Protein AF-A0A7S0M5R4-F1 (afdb_monomer)

Secondary structure (DSSP, 8-state):
-HHHHHHHHHHHHHHHHHHHHHHHHH--TTS--GGGHHHHHHHHHHHHHHHHHHHHHHHHHHHHHHHHHHHIIIIIIS-PPTT-TT-TTHHHHHHHIIIIIIIIHHHHHHHHHHHHHHHHHHHHHHHGGGS-HHHHHHHHHHHHHHHHHHHHHHHHHHHH-----SSS---HHHHHHHHHHHHH-

Foldseek 3Di:
DVLLLVLLVCLLCVLVVQLVVCCVPAVDPPGDDSLCSLVVLVVVLVVLVVVLVCQQVVLVCQQVVLVCVQCCCACPPVVHDPLDPVRPSSVSNVVSCCSHVPVSVSSVSSSVLSCVLSVQLNVLSVVCPVDDPVSSVCSNCVSSVVSVVLSVQLVVLVVPQDQDPDPPDDDVVVSVVSSVVSSPD

Sequence (185 aa):
AISSIISASMCILGISLLYALLRVSLVRPDGMQAHVVPLLLVGYGFGASFVALFMQLGGGIYTKAADVGADMIGKVEAGIPEDDHRNPAVIADLVGDNVGDCAGSMADVFESIAAEIIGTMIHAGVLMKAFDANTQAGYMFFPLMVHSFDLIVSAVGVAVVRASTDTDCEAPLKVMRTAYGVTAG

Radius of gyration: 22.33 Å; Cα contacts (8 Å, |Δi|>4): 184; chains: 1; bounding box: 50×22×70 Å

Organism: NCBI:txid233186

pLDDT: mean 87.69, std 10.14, range [51.44, 96.56]

Solvent-accessible surface area (backbone atoms only — not comparable to full-atom values): 9726 Å² total; per-residue (Å²): 110,70,67,60,54,50,38,51,50,50,41,55,49,50,51,52,50,49,51,52,52,50,44,71,74,50,46,47,101,92,49,53,60,78,60,53,54,40,64,62,44,49,58,56,32,51,50,37,43,56,53,19,52,50,35,35,52,53,17,43,53,46,18,53,55,21,43,54,51,30,46,48,49,27,46,70,70,68,65,41,62,83,84,35,89,86,43,80,38,40,63,48,22,62,50,12,48,50,42,14,66,44,51,10,47,47,32,46,56,33,24,52,54,38,42,53,39,42,52,48,22,37,49,28,33,61,72,32,64,89,51,56,72,67,62,28,49,51,52,36,48,42,53,59,52,52,55,54,49,50,52,53,44,46,49,51,20,57,68,69,55,73,88,74,91,52,96,77,68,70,56,68,68,58,56,53,48,52,28,49,49,63,53,75,106

Nearest PDB structures (foldseek):
  6aft-assembly1_A  TM=7.379E-01  e=2.887E-03  Vigna radiata var. radiata
  6afy-assembly1_B  TM=7.099E-01  e=2.281E-03  Vigna radiata var. radiata
  6afz-assembly1_B  TM=7.119E-01  e=2.628E-03  Vigna radiata var. radiata
  6afu-assembly1_B  TM=7.417E-01  e=5.587E-03  Vigna radiata var. radiata

Mean predicted aligned error: 6.61 Å

Structure (mmCIF, N/CA/C/O backbone):
data_AF-A0A7S0M5R4-F1
#
_entry.id   AF-A0A7S0M5R4-F1
#
loop_
_atom_site.group_PDB
_atom_site.id
_atom_site.type_symbol
_atom_site.label_atom_id
_atom_site.label_alt_id
_atom_site.label_comp_id
_atom_site.label_asym_id
_atom_site.label_entity_id
_atom_site.label_seq_id
_atom_site.pdbx_PDB_ins_code
_atom_site.Cartn_x
_atom_site.Cartn_y
_atom_site.Cartn_z
_atom_site.occupancy
_atom_site.B_iso_or_equiv
_atom_site.auth_seq_id
_atom_site.auth_comp_id
_atom_site.auth_asym_id
_atom_site.auth_atom_id
_atom_site.pdbx_PDB_model_num
ATOM 1 N N . ALA A 1 1 ? 3.302 -4.384 10.945 1.00 79.31 1 ALA A N 1
ATOM 2 C CA . ALA A 1 1 ? 4.558 -4.987 10.446 1.00 79.31 1 ALA A CA 1
ATOM 3 C C . ALA A 1 1 ? 4.302 -6.028 9.357 1.00 79.31 1 ALA A C 1
ATOM 5 O O . ALA A 1 1 ? 4.675 -5.787 8.222 1.00 79.31 1 ALA A O 1
ATOM 6 N N . ILE A 1 2 ? 3.652 -7.161 9.657 1.00 85.56 2 ILE A N 1
ATOM 7 C CA . ILE A 1 2 ? 3.469 -8.242 8.668 1.00 85.56 2 ILE A CA 1
ATOM 8 C C . ILE A 1 2 ? 2.638 -7.774 7.466 1.00 85.56 2 ILE A C 1
ATOM 10 O O . ILE A 1 2 ? 3.062 -7.951 6.329 1.00 85.56 2 ILE A O 1
ATOM 14 N N . SER A 1 3 ? 1.486 -7.140 7.700 1.00 88.00 3 SER A N 1
ATOM 15 C CA . SER A 1 3 ? 0.583 -6.795 6.597 1.00 88.00 3 SER A CA 1
ATOM 16 C C . SER A 1 3 ? 1.154 -5.715 5.662 1.00 88.00 3 SER A C 1
ATOM 18 O O . SER A 1 3 ? 1.024 -5.840 4.448 1.00 88.00 3 SER A O 1
ATOM 20 N N . SER A 1 4 ? 1.893 -4.730 6.188 1.00 86.06 4 SER A N 1
ATOM 21 C CA . SER A 1 4 ? 2.570 -3.706 5.379 1.00 86.06 4 SER A CA 1
ATOM 22 C C . SER A 1 4 ? 3.730 -4.273 4.551 1.00 86.06 4 SER A C 1
ATOM 24 O O . SER A 1 4 ? 3.839 -3.952 3.371 1.00 86.06 4 SER A O 1
ATOM 26 N N . ILE A 1 5 ? 4.554 -5.163 5.122 1.00 90.50 5 ILE A N 1
ATOM 27 C CA . ILE A 1 5 ? 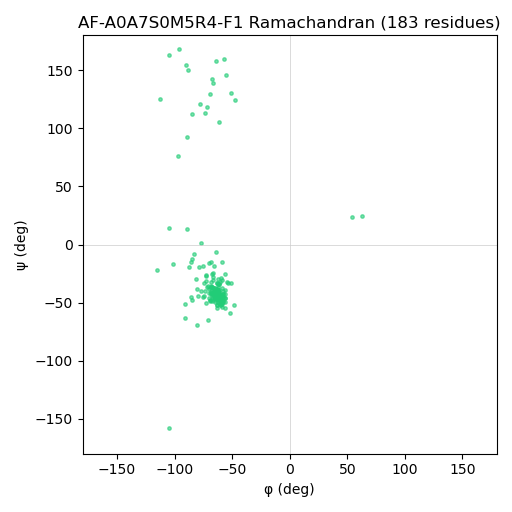5.637 -5.849 4.390 1.00 90.50 5 ILE A CA 1
ATOM 28 C C . ILE A 1 5 ? 5.058 -6.721 3.268 1.00 90.50 5 ILE A C 1
ATOM 30 O O . ILE A 1 5 ? 5.570 -6.718 2.148 1.00 90.50 5 ILE A O 1
ATOM 34 N N . ILE A 1 6 ? 3.971 -7.450 3.541 1.00 92.06 6 ILE A N 1
ATOM 35 C CA . ILE A 1 6 ? 3.286 -8.260 2.526 1.00 92.06 6 ILE A CA 1
ATOM 36 C C . ILE A 1 6 ? 2.697 -7.365 1.430 1.00 92.06 6 ILE A C 1
ATOM 38 O O . ILE A 1 6 ? 2.918 -7.641 0.257 1.00 92.06 6 ILE A O 1
ATOM 42 N N . SER A 1 7 ? 2.014 -6.275 1.786 1.00 92.81 7 SER A N 1
ATOM 43 C CA . SER A 1 7 ? 1.426 -5.344 0.813 1.00 92.81 7 SER A CA 1
ATOM 44 C C . SER A 1 7 ? 2.486 -4.749 -0.125 1.00 92.81 7 SER A C 1
ATOM 46 O O . SER A 1 7 ? 2.385 -4.874 -1.348 1.00 92.81 7 SER A O 1
ATOM 48 N N . ALA A 1 8 ? 3.566 -4.200 0.437 1.00 92.69 8 ALA A N 1
ATOM 49 C CA . ALA A 1 8 ? 4.658 -3.625 -0.342 1.00 92.69 8 ALA A CA 1
ATOM 50 C C . ALA A 1 8 ? 5.383 -4.680 -1.200 1.00 92.69 8 ALA A C 1
ATOM 52 O O . ALA A 1 8 ? 5.629 -4.450 -2.385 1.00 92.69 8 ALA A O 1
ATOM 53 N N . SER A 1 9 ? 5.662 -5.873 -0.658 1.00 94.06 9 SER A N 1
ATOM 54 C CA . SER A 1 9 ? 6.291 -6.955 -1.434 1.00 94.06 9 SER A CA 1
ATOM 55 C C . SER A 1 9 ? 5.400 -7.473 -2.567 1.00 94.06 9 SER A C 1
ATOM 57 O O . SER A 1 9 ? 5.897 -7.689 -3.673 1.00 94.06 9 SER A O 1
ATOM 59 N N . MET A 1 10 ? 4.088 -7.606 -2.347 1.00 94.38 10 MET A N 1
ATOM 60 C CA . MET A 1 10 ? 3.129 -7.946 -3.401 1.00 94.38 10 MET A CA 1
ATOM 61 C C . MET A 1 10 ? 3.070 -6.871 -4.486 1.00 94.38 10 MET A C 1
ATOM 63 O O . MET A 1 10 ? 2.983 -7.219 -5.661 1.00 94.38 10 MET A O 1
ATOM 67 N N . CYS A 1 11 ? 3.158 -5.588 -4.123 1.00 95.44 11 CYS A N 1
ATOM 68 C CA . CYS A 1 11 ? 3.171 -4.494 -5.090 1.00 95.44 11 CYS A CA 1
ATOM 69 C C . CYS A 1 11 ? 4.404 -4.560 -6.004 1.00 95.44 11 CYS A C 1
ATOM 71 O O . CYS A 1 11 ? 4.273 -4.607 -7.231 1.00 95.44 11 CYS A O 1
ATOM 73 N N . ILE A 1 12 ? 5.599 -4.665 -5.412 1.00 94.81 12 ILE A N 1
ATOM 74 C CA . ILE A 1 12 ? 6.869 -4.763 -6.147 1.00 94.81 12 ILE A CA 1
ATOM 75 C C . ILE A 1 12 ? 6.885 -6.012 -7.037 1.00 94.81 12 ILE A C 1
ATOM 77 O O . ILE A 1 12 ? 7.264 -5.933 -8.211 1.00 94.81 12 ILE A O 1
ATOM 81 N N . LEU A 1 13 ? 6.445 -7.162 -6.511 1.00 95.31 13 LEU A N 1
ATOM 82 C CA . LEU A 1 13 ? 6.346 -8.403 -7.281 1.00 95.31 13 LEU A CA 1
ATOM 83 C C . LEU A 1 13 ? 5.337 -8.285 -8.424 1.00 95.31 13 LEU A C 1
ATOM 85 O O . LEU A 1 13 ? 5.645 -8.709 -9.536 1.00 95.31 13 LEU A O 1
ATOM 89 N N . GLY A 1 14 ? 4.165 -7.696 -8.181 1.00 95.69 14 GLY A N 1
ATOM 90 C CA . GLY A 1 14 ? 3.119 -7.505 -9.184 1.00 95.69 14 GLY A CA 1
ATOM 91 C C . GLY A 1 14 ? 3.592 -6.649 -10.357 1.00 95.69 14 GLY A C 1
ATOM 92 O O . GLY A 1 14 ? 3.455 -7.058 -11.511 1.00 95.69 14 GLY A O 1
ATOM 93 N N . ILE A 1 15 ? 4.232 -5.512 -10.070 1.00 95.31 15 ILE A N 1
ATOM 94 C CA . ILE A 1 15 ? 4.796 -4.621 -11.093 1.00 95.31 15 ILE A CA 1
ATOM 95 C C . ILE A 1 15 ? 5.930 -5.313 -11.853 1.00 95.31 15 ILE A C 1
ATOM 97 O O . ILE A 1 15 ? 5.953 -5.286 -13.085 1.00 95.31 15 ILE A O 1
ATOM 101 N N . SER A 1 16 ? 6.845 -5.975 -11.140 1.00 93.69 16 SER A N 1
ATOM 102 C CA . SER A 1 16 ? 7.983 -6.678 -11.748 1.00 93.69 16 SER A CA 1
ATOM 103 C C . SER A 1 16 ? 7.528 -7.813 -12.668 1.00 93.69 16 SER A C 1
ATOM 105 O O . SER A 1 16 ? 8.022 -7.947 -13.791 1.00 93.69 16 SER A O 1
ATOM 107 N N . LEU A 1 17 ? 6.554 -8.609 -12.218 1.00 94.44 17 LEU A N 1
ATOM 108 C CA . LEU A 1 17 ? 5.981 -9.709 -12.985 1.00 94.44 17 LEU A CA 1
ATOM 109 C C . LEU A 1 17 ? 5.249 -9.189 -14.221 1.00 94.44 17 LEU A C 1
ATOM 111 O O . LEU A 1 17 ? 5.484 -9.684 -15.323 1.00 94.44 17 LEU A O 1
ATOM 115 N N . LEU A 1 18 ? 4.395 -8.175 -14.061 1.00 93.50 18 LEU A N 1
ATOM 116 C CA . LEU A 1 18 ? 3.654 -7.600 -15.178 1.00 93.50 18 LEU A CA 1
ATOM 117 C C .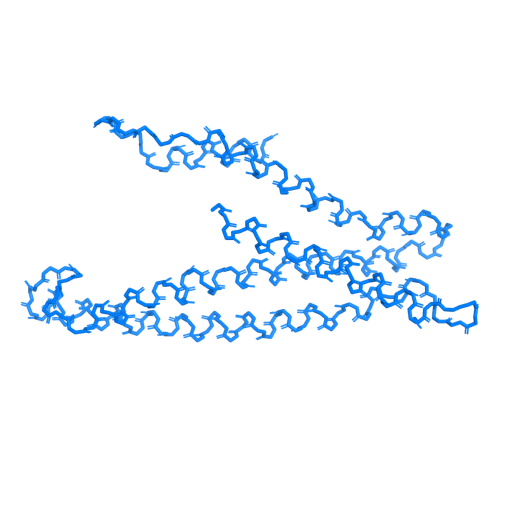 LEU A 1 18 ? 4.601 -6.975 -16.207 1.00 93.50 18 LEU A C 1
ATOM 119 O O . LEU A 1 18 ? 4.440 -7.215 -17.403 1.00 93.50 18 LEU A O 1
ATOM 123 N N . TYR A 1 19 ? 5.633 -6.250 -15.766 1.00 90.94 19 TYR A N 1
ATOM 124 C CA . TYR A 1 19 ? 6.666 -5.720 -16.656 1.00 90.94 19 TYR A CA 1
ATOM 125 C C . TYR A 1 19 ? 7.363 -6.842 -17.437 1.00 90.94 19 TYR A C 1
ATOM 127 O O . TYR A 1 19 ? 7.486 -6.754 -18.660 1.00 90.94 19 TYR A O 1
ATOM 135 N N . ALA A 1 20 ? 7.791 -7.914 -16.760 1.00 89.69 20 ALA A N 1
ATOM 136 C CA . ALA A 1 20 ? 8.455 -9.046 -17.404 1.00 89.69 20 ALA A CA 1
ATOM 137 C C . ALA A 1 20 ? 7.544 -9.738 -18.433 1.00 89.69 20 ALA A C 1
ATOM 139 O O . ALA A 1 20 ? 7.979 -10.016 -19.553 1.00 89.69 20 ALA A O 1
ATOM 140 N N . LEU A 1 21 ? 6.269 -9.952 -18.092 1.00 90.75 21 LEU A N 1
ATOM 141 C CA . LEU A 1 21 ? 5.275 -10.545 -18.988 1.00 90.75 21 LEU A CA 1
ATOM 142 C C . LEU A 1 21 ? 5.012 -9.671 -20.218 1.00 90.75 21 LEU A C 1
ATOM 144 O O . LEU A 1 21 ? 5.013 -10.181 -21.341 1.00 90.75 21 LEU A O 1
ATOM 148 N N . LEU A 1 22 ? 4.833 -8.361 -20.032 1.00 89.06 22 LEU A N 1
ATOM 149 C CA . LEU A 1 22 ? 4.632 -7.414 -21.131 1.00 89.06 22 LEU A CA 1
ATOM 150 C C . LEU A 1 22 ? 5.871 -7.330 -22.025 1.00 89.06 22 LEU A C 1
ATOM 152 O O . LEU A 1 22 ? 5.741 -7.315 -23.249 1.00 89.06 22 LEU A O 1
ATOM 156 N N . ARG A 1 23 ? 7.073 -7.350 -21.436 1.00 84.75 23 ARG A N 1
ATOM 157 C CA . ARG A 1 23 ? 8.336 -7.367 -22.180 1.00 84.75 23 ARG A CA 1
ATOM 158 C C . ARG A 1 23 ? 8.437 -8.606 -23.067 1.00 84.75 23 ARG A C 1
ATOM 160 O O . ARG A 1 23 ? 8.664 -8.468 -24.259 1.00 84.75 23 ARG A O 1
ATOM 167 N N . VAL A 1 24 ? 8.232 -9.802 -22.516 1.00 84.94 24 VAL A N 1
ATOM 168 C CA . VAL A 1 24 ? 8.336 -11.058 -23.283 1.00 84.94 24 VAL A CA 1
ATOM 169 C C . VAL A 1 24 ? 7.245 -11.161 -24.355 1.00 84.94 24 VAL A C 1
ATOM 171 O O . VAL A 1 24 ? 7.503 -11.649 -25.454 1.00 84.94 24 VAL A O 1
ATOM 174 N N . SER A 1 25 ? 6.033 -10.687 -24.061 1.00 83.31 25 SER A N 1
ATOM 175 C CA . SER A 1 25 ? 4.884 -10.848 -24.961 1.00 83.31 25 SER A CA 1
ATOM 176 C C . SER A 1 25 ? 4.859 -9.829 -26.105 1.00 83.31 25 SER A C 1
ATOM 178 O O . SER A 1 25 ? 4.479 -10.178 -27.225 1.00 83.31 25 SER A O 1
ATOM 180 N N . LEU A 1 26 ? 5.242 -8.573 -25.836 1.00 80.69 26 LEU A N 1
ATOM 181 C CA . LEU A 1 26 ? 5.004 -7.435 -26.735 1.00 80.69 26 LEU A CA 1
ATOM 182 C C . LEU A 1 26 ? 6.282 -6.796 -27.303 1.00 80.69 26 LEU A C 1
ATOM 184 O O . LEU A 1 26 ? 6.215 -6.147 -28.350 1.00 80.69 26 LEU A O 1
ATOM 188 N N . VAL A 1 27 ? 7.441 -6.974 -26.659 1.00 71.75 27 VAL A N 1
ATOM 189 C CA . VAL A 1 27 ? 8.723 -6.449 -27.160 1.00 71.75 27 VAL A CA 1
ATOM 190 C C . VAL A 1 27 ? 9.353 -7.499 -28.076 1.00 71.75 27 VAL A C 1
ATOM 192 O O . VAL A 1 27 ? 10.057 -8.407 -27.639 1.00 71.75 27 VAL A O 1
ATOM 195 N N . ARG A 1 28 ? 9.060 -7.386 -29.374 1.00 68.50 28 ARG A N 1
ATOM 196 C CA . ARG A 1 28 ? 9.672 -8.170 -30.462 1.00 68.50 28 ARG A CA 1
ATOM 197 C C . ARG A 1 28 ? 10.669 -7.302 -31.247 1.00 68.50 28 ARG A C 1
ATOM 199 O O . ARG A 1 28 ? 10.571 -6.081 -31.153 1.00 68.50 28 ARG A O 1
ATOM 206 N N . PRO A 1 29 ? 11.582 -7.889 -32.047 1.00 58.84 29 PRO A N 1
ATOM 207 C CA . PRO A 1 29 ? 12.534 -7.128 -32.869 1.00 58.84 29 PRO A CA 1
ATOM 208 C C . PRO A 1 29 ? 11.880 -6.096 -33.812 1.00 58.84 29 PRO A C 1
ATOM 210 O O . PRO A 1 29 ? 12.446 -5.029 -34.004 1.00 58.84 29 PRO A O 1
ATOM 213 N N . ASP A 1 30 ? 10.665 -6.374 -34.306 1.00 56.16 30 ASP A N 1
ATOM 214 C CA . ASP A 1 30 ? 9.820 -5.455 -35.103 1.00 56.16 30 ASP A CA 1
ATOM 215 C C . ASP A 1 30 ? 8.636 -4.860 -34.297 1.00 56.16 30 ASP A C 1
ATOM 217 O O . ASP A 1 30 ? 7.654 -4.377 -34.859 1.00 56.16 30 ASP A O 1
ATOM 221 N N . GLY A 1 31 ? 8.666 -4.975 -32.965 1.00 61.56 31 GLY A N 1
ATOM 222 C CA . GLY A 1 31 ? 7.554 -4.651 -32.065 1.00 61.56 31 GLY A CA 1
ATOM 223 C C . GLY A 1 31 ? 7.720 -3.337 -31.294 1.00 61.56 31 GLY A C 1
ATOM 224 O O . GLY A 1 31 ? 8.468 -2.440 -31.677 1.00 61.56 31 GLY A O 1
ATOM 225 N N . MET A 1 32 ? 7.007 -3.210 -30.170 1.00 64.31 32 MET A N 1
ATOM 226 C CA . MET A 1 32 ? 7.104 -2.023 -29.315 1.00 64.31 32 MET A CA 1
ATOM 227 C C . MET A 1 32 ? 8.481 -1.899 -28.664 1.00 64.31 32 MET A C 1
ATOM 229 O O . MET A 1 32 ? 9.031 -2.869 -28.145 1.00 64.31 32 MET A O 1
ATOM 233 N N . GLN A 1 33 ? 9.001 -0.672 -28.615 1.00 70.12 33 GLN A N 1
ATOM 234 C CA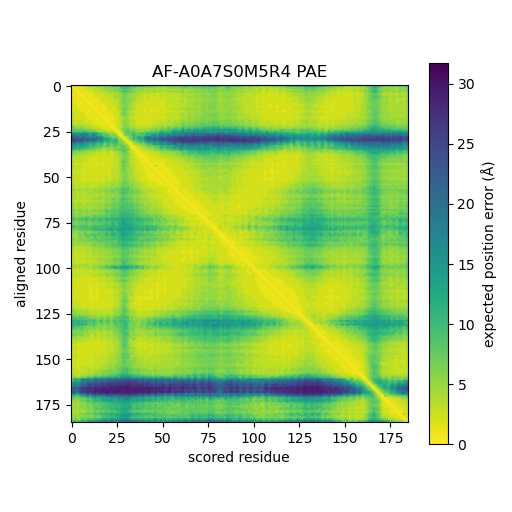 . GLN A 1 33 ? 10.242 -0.369 -27.911 1.00 70.12 33 GLN A CA 1
ATOM 235 C C . GLN A 1 33 ? 10.061 -0.526 -26.391 1.00 70.12 33 GLN A C 1
ATOM 237 O O . GLN A 1 33 ? 9.037 -0.131 -25.831 1.00 70.12 33 GLN A O 1
ATOM 242 N N . ALA A 1 34 ? 11.087 -1.044 -25.707 1.00 69.50 34 ALA A N 1
ATOM 243 C CA . ALA A 1 34 ? 11.058 -1.327 -24.266 1.00 69.50 34 ALA A CA 1
ATOM 244 C C . ALA A 1 34 ? 10.700 -0.103 -23.398 1.00 69.50 34 ALA A C 1
ATOM 246 O O . ALA A 1 34 ? 10.140 -0.252 -22.314 1.00 69.50 34 ALA A O 1
ATOM 247 N N . HIS A 1 35 ? 10.967 1.107 -23.895 1.00 71.56 35 HIS A N 1
ATOM 248 C CA . HIS A 1 35 ? 10.662 2.353 -23.197 1.00 71.56 35 HIS A CA 1
ATOM 249 C C . HIS A 1 35 ? 9.160 2.676 -23.096 1.00 71.56 35 HIS A C 1
ATOM 251 O O . HIS A 1 35 ? 8.777 3.530 -22.303 1.00 71.56 35 HIS A O 1
ATOM 257 N N . VAL A 1 36 ? 8.314 2.021 -23.899 1.00 78.81 36 VAL A N 1
ATOM 258 C CA . VAL A 1 36 ? 6.853 2.217 -23.903 1.00 78.81 36 VAL A CA 1
ATOM 259 C C . VAL A 1 36 ? 6.165 1.302 -22.884 1.00 78.81 36 VAL A C 1
ATOM 261 O O . VAL A 1 36 ? 5.053 1.586 -22.451 1.00 78.81 36 VAL A O 1
ATOM 264 N N . VAL A 1 37 ? 6.834 0.231 -22.442 1.00 83.38 37 VAL A N 1
ATOM 265 C CA . VAL A 1 37 ? 6.271 -0.752 -21.500 1.00 83.38 37 VAL A CA 1
ATOM 266 C C . VAL A 1 37 ? 5.786 -0.112 -20.186 1.00 83.38 37 VAL A C 1
ATOM 268 O O . VAL A 1 37 ? 4.676 -0.443 -19.774 1.00 83.38 37 VAL A O 1
ATOM 271 N N . PRO A 1 38 ? 6.503 0.844 -19.553 1.00 85.88 38 PRO A N 1
ATOM 272 C CA . PRO A 1 38 ? 6.000 1.527 -18.357 1.00 85.88 38 PRO A CA 1
ATOM 273 C C . PRO A 1 38 ? 4.675 2.266 -18.556 1.00 85.88 38 PRO A C 1
ATOM 275 O O . PRO A 1 38 ? 3.879 2.345 -17.628 1.00 85.88 38 PRO A O 1
ATOM 278 N N . LEU A 1 39 ? 4.397 2.767 -19.763 1.00 89.12 39 LEU A N 1
ATOM 279 C CA . LEU A 1 39 ? 3.129 3.439 -20.049 1.00 89.12 39 LEU A CA 1
ATOM 280 C C . LEU A 1 39 ? 1.947 2.460 -19.989 1.00 89.12 39 LEU A C 1
ATOM 282 O O . LEU A 1 39 ? 0.847 2.837 -19.603 1.00 89.12 39 LEU A O 1
ATOM 286 N N . LEU A 1 40 ? 2.177 1.188 -20.320 1.00 89.94 40 LEU A N 1
ATOM 287 C CA . LEU A 1 40 ? 1.165 0.138 -20.189 1.00 89.94 40 LEU A CA 1
ATOM 288 C C . LEU A 1 40 ? 0.928 -0.245 -18.722 1.00 89.94 40 LEU A C 1
ATOM 290 O O . LEU A 1 40 ? -0.178 -0.653 -18.369 1.00 89.94 40 LEU A O 1
ATOM 294 N N . LEU A 1 41 ? 1.930 -0.064 -17.853 1.00 92.94 41 LEU A N 1
ATOM 295 C CA . LEU A 1 41 ? 1.789 -0.289 -16.412 1.00 92.94 41 LEU A CA 1
ATOM 296 C C . LEU A 1 41 ? 0.875 0.740 -15.740 1.00 92.94 41 LEU A C 1
ATOM 298 O O . LEU A 1 41 ? 0.379 0.464 -14.654 1.00 92.94 41 LEU A O 1
ATOM 302 N N . VAL A 1 42 ? 0.558 1.870 -16.385 1.00 93.88 42 VAL A N 1
ATOM 303 C CA . VAL A 1 42 ? -0.453 2.819 -15.879 1.00 93.88 42 VAL A CA 1
ATOM 304 C C . VAL A 1 42 ? -1.783 2.116 -15.598 1.00 93.88 42 VAL A C 1
ATOM 306 O O . VAL A 1 42 ? -2.452 2.458 -14.630 1.00 93.88 42 VAL A O 1
ATOM 309 N N . GLY A 1 43 ? -2.141 1.087 -16.375 1.00 94.00 43 GLY A N 1
ATOM 310 C CA . GLY A 1 43 ? -3.334 0.279 -16.110 1.00 94.00 43 GLY A CA 1
ATOM 311 C C . GLY A 1 43 ? -3.292 -0.464 -14.767 1.00 94.00 43 GLY A C 1
ATOM 312 O O . GLY A 1 43 ? -4.323 -0.591 -14.113 1.00 94.00 43 GLY A O 1
ATOM 313 N N . TYR A 1 44 ? -2.109 -0.906 -14.326 1.00 95.06 44 TYR A N 1
ATOM 314 C CA . TYR A 1 44 ? -1.917 -1.512 -13.004 1.00 95.06 44 TYR A CA 1
ATOM 315 C C . TYR A 1 44 ? -2.118 -0.482 -11.892 1.00 95.06 44 TYR A C 1
ATOM 317 O O . TYR A 1 44 ? -2.885 -0.737 -10.969 1.00 95.06 44 TYR A O 1
ATOM 325 N N . GLY A 1 45 ? -1.482 0.690 -12.015 1.00 95.50 45 GLY A N 1
ATOM 326 C CA . GLY A 1 45 ? -1.654 1.789 -11.061 1.00 95.50 45 GLY A CA 1
ATOM 327 C C . GLY A 1 45 ? -3.113 2.233 -10.974 1.00 95.50 45 GLY A C 1
ATOM 328 O O . GLY A 1 45 ? -3.680 2.273 -9.892 1.00 95.50 45 GLY A O 1
ATOM 329 N N . PHE A 1 46 ? -3.769 2.431 -12.119 1.00 95.69 46 PHE A N 1
ATOM 330 C CA . PHE A 1 46 ? -5.192 2.764 -12.178 1.00 95.69 46 PHE A CA 1
ATOM 331 C C . PHE A 1 46 ? -6.075 1.713 -11.490 1.00 95.69 46 PHE A C 1
ATOM 333 O O . PHE A 1 46 ? -6.972 2.066 -10.729 1.00 95.69 46 PHE A O 1
ATOM 340 N N . GLY A 1 47 ? -5.825 0.422 -11.735 1.00 96.44 47 GLY A N 1
ATOM 341 C CA . GLY A 1 47 ? -6.552 -0.661 -11.075 1.00 96.44 47 GLY A CA 1
ATOM 342 C C . GLY A 1 47 ? -6.344 -0.669 -9.559 1.00 96.44 47 GLY A C 1
ATOM 343 O O . GLY A 1 47 ? -7.311 -0.834 -8.815 1.00 96.44 47 GLY A O 1
ATOM 344 N N . ALA A 1 48 ? -5.109 -0.435 -9.106 1.00 96.19 48 ALA A N 1
ATOM 345 C CA . ALA A 1 48 ? -4.780 -0.297 -7.692 1.00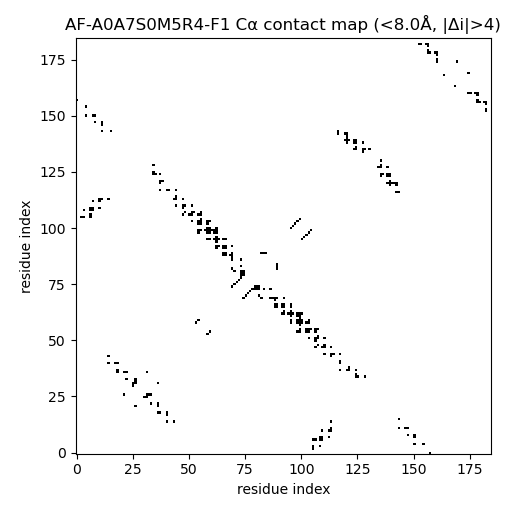 96.19 48 ALA A CA 1
ATOM 346 C C . ALA A 1 48 ? -5.548 0.871 -7.051 1.00 96.19 48 ALA A C 1
ATOM 348 O O . ALA A 1 48 ? -6.246 0.653 -6.062 1.00 96.19 48 ALA A O 1
ATOM 349 N N . SER A 1 49 ? -5.518 2.063 -7.660 1.00 96.44 49 SER A N 1
ATOM 350 C CA . SER A 1 49 ? -6.239 3.243 -7.163 1.00 96.44 49 SER A CA 1
ATOM 351 C C . SER A 1 49 ? -7.749 3.059 -7.163 1.00 96.44 49 SER A C 1
ATOM 353 O O . SER A 1 49 ? -8.424 3.465 -6.220 1.00 96.44 49 SER A O 1
ATOM 355 N N . PHE A 1 50 ? -8.294 2.400 -8.185 1.00 96.56 50 PHE A N 1
ATOM 356 C CA . PHE A 1 50 ? -9.721 2.118 -8.263 1.00 96.56 50 PHE A CA 1
ATOM 357 C C . PHE A 1 50 ? -10.182 1.219 -7.111 1.00 96.56 50 PHE A C 1
ATOM 359 O O . PHE A 1 50 ? -11.164 1.528 -6.441 1.00 96.56 50 PHE A O 1
ATOM 366 N N . VAL A 1 51 ? -9.458 0.130 -6.841 1.00 95.06 51 VAL A N 1
ATOM 367 C CA . VAL A 1 51 ? -9.786 -0.782 -5.736 1.00 95.06 51 VAL A CA 1
ATOM 368 C C . VAL A 1 51 ? -9.563 -0.110 -4.378 1.00 95.06 51 VAL A C 1
ATOM 370 O O . VAL A 1 51 ? -10.412 -0.239 -3.494 1.00 95.06 51 VAL A O 1
ATOM 373 N N . ALA A 1 52 ? -8.465 0.634 -4.213 1.00 95.62 52 ALA A N 1
ATOM 374 C CA . ALA A 1 52 ? -8.162 1.358 -2.981 1.00 95.62 52 ALA A CA 1
ATOM 375 C C . ALA A 1 52 ? -9.252 2.378 -2.636 1.00 95.62 52 ALA A C 1
ATOM 377 O O . ALA A 1 52 ? -9.718 2.402 -1.500 1.00 95.62 52 ALA A O 1
ATOM 378 N N . LEU A 1 53 ? -9.745 3.126 -3.627 1.00 95.19 53 LEU A N 1
ATOM 379 C CA . LEU A 1 53 ? -10.834 4.084 -3.450 1.00 95.19 53 LEU A CA 1
ATOM 380 C C . LEU A 1 53 ? -12.090 3.428 -2.858 1.00 95.19 53 LEU A C 1
ATOM 382 O O . LEU A 1 53 ? -12.668 3.953 -1.907 1.00 95.19 53 LEU A O 1
ATOM 386 N N . PHE A 1 54 ? -12.503 2.264 -3.369 1.00 94.44 54 PHE A N 1
ATOM 387 C CA . PHE A 1 54 ? -13.668 1.561 -2.823 1.00 94.44 54 PHE A CA 1
ATOM 388 C C . PHE A 1 54 ? -13.409 0.940 -1.452 1.00 94.44 54 PHE A C 1
ATOM 390 O O . PHE A 1 54 ? -14.312 0.956 -0.617 1.00 94.44 54 PHE A O 1
ATOM 397 N N . MET A 1 55 ? -12.208 0.416 -1.193 1.00 93.94 55 MET A N 1
ATOM 398 C CA . MET A 1 55 ? -11.875 -0.139 0.122 1.00 93.94 55 MET A CA 1
ATOM 399 C C . MET A 1 55 ? -11.813 0.944 1.203 1.00 93.94 55 MET A C 1
ATOM 401 O O . MET A 1 55 ? -12.360 0.746 2.283 1.00 93.94 55 MET A O 1
ATOM 405 N N . GLN A 1 56 ? -11.224 2.103 0.906 1.00 93.75 56 GLN A N 1
ATOM 406 C CA . GLN A 1 56 ? -11.134 3.219 1.848 1.00 93.75 56 GLN A CA 1
ATOM 407 C C . GLN A 1 56 ? -12.500 3.851 2.116 1.00 93.75 56 GLN A C 1
ATOM 409 O O . GLN A 1 56 ? -12.877 4.031 3.271 1.00 93.75 56 GLN A O 1
ATOM 414 N N . LEU A 1 57 ? -13.276 4.151 1.068 1.00 94.38 57 LEU A N 1
ATOM 415 C CA . LEU A 1 57 ? -14.607 4.738 1.239 1.00 94.38 57 LEU A CA 1
ATOM 416 C C . LEU A 1 57 ? -15.577 3.742 1.878 1.00 94.38 57 LEU A C 1
ATOM 418 O O . LEU A 1 57 ? -16.271 4.085 2.830 1.00 94.38 57 LEU A O 1
ATOM 422 N N . GLY A 1 58 ? -15.621 2.507 1.377 1.00 93.62 58 GLY A N 1
ATOM 423 C CA . GLY A 1 58 ? -16.519 1.474 1.887 1.00 93.62 58 GLY A CA 1
ATOM 424 C C . GLY A 1 58 ? -16.191 1.083 3.325 1.00 93.62 58 GLY A C 1
ATOM 425 O O . GLY A 1 58 ? -17.079 1.084 4.175 1.00 93.62 58 GLY A O 1
ATOM 426 N N . GLY A 1 59 ? -14.916 0.805 3.608 1.00 92.94 59 GLY A N 1
ATOM 427 C CA . GLY A 1 59 ? -14.454 0.475 4.952 1.00 92.94 59 GLY A CA 1
ATOM 428 C C . GLY A 1 59 ? -14.590 1.647 5.918 1.00 92.94 59 GLY A C 1
ATOM 429 O O . GLY A 1 59 ? -15.104 1.453 7.013 1.00 92.94 59 GLY A O 1
ATOM 430 N N . GLY A 1 60 ? -14.229 2.861 5.489 1.00 93.25 60 GLY A N 1
ATOM 431 C CA . GLY A 1 60 ? -14.320 4.087 6.286 1.00 93.25 60 GLY A CA 1
ATOM 432 C C . GLY A 1 60 ? -15.752 4.451 6.683 1.00 93.25 60 GLY A C 1
ATOM 433 O O . GLY A 1 60 ? -16.011 4.793 7.835 1.00 93.25 60 GLY A O 1
ATOM 434 N N . ILE A 1 61 ? -16.704 4.333 5.751 1.00 95.62 61 ILE A N 1
ATOM 435 C CA . ILE A 1 61 ? -18.127 4.540 6.051 1.00 95.62 61 ILE A CA 1
ATOM 436 C C . ILE A 1 61 ? -18.619 3.475 7.033 1.00 95.62 61 ILE A C 1
ATOM 438 O O . ILE A 1 61 ? -19.323 3.809 7.982 1.00 95.62 61 ILE A O 1
ATOM 442 N N . TYR A 1 62 ? -18.247 2.210 6.819 1.00 95.00 62 TYR A N 1
ATOM 443 C CA . TYR A 1 62 ? -18.677 1.108 7.675 1.00 95.00 62 TYR A CA 1
ATOM 444 C C . TYR A 1 62 ? -18.154 1.261 9.112 1.00 95.00 62 TYR A C 1
ATOM 446 O O . TYR A 1 62 ? -18.966 1.238 10.034 1.00 95.00 62 TYR A O 1
ATOM 454 N N . THR A 1 63 ? -16.842 1.476 9.305 1.00 94.00 63 THR A N 1
ATOM 455 C CA . THR A 1 63 ? -16.255 1.677 10.646 1.00 94.00 63 THR A CA 1
ATOM 456 C C . THR A 1 63 ? -16.867 2.889 11.329 1.00 94.00 63 THR A C 1
ATOM 458 O O . THR A 1 63 ? -17.441 2.749 12.399 1.00 94.00 63 THR A O 1
ATOM 461 N N . LYS A 1 64 ? -16.898 4.062 10.680 1.00 94.31 64 LYS A N 1
ATOM 462 C CA . LYS A 1 64 ? -17.374 5.278 11.356 1.00 94.31 64 LYS A CA 1
ATOM 463 C C . LYS A 1 64 ? -18.865 5.264 11.663 1.00 94.31 64 LYS A C 1
ATOM 465 O O . LYS A 1 64 ? -19.272 5.846 12.662 1.00 94.31 64 LYS A O 1
ATOM 470 N N . ALA A 1 65 ? -19.688 4.618 10.838 1.00 94.81 65 ALA A N 1
ATOM 471 C CA . ALA A 1 65 ? -21.102 4.451 11.158 1.00 94.81 65 ALA A CA 1
ATOM 472 C C . ALA A 1 65 ? -21.312 3.510 12.356 1.00 94.81 65 ALA A C 1
ATOM 474 O O . ALA A 1 65 ? -22.204 3.760 13.168 1.00 94.81 65 ALA A O 1
ATOM 475 N N . ALA A 1 66 ? -20.509 2.447 12.459 1.00 94.19 66 ALA A N 1
ATOM 476 C CA . ALA A 1 66 ? -20.587 1.486 13.550 1.00 94.19 66 ALA A CA 1
ATOM 477 C C . ALA A 1 66 ? -20.050 2.064 14.869 1.00 94.19 66 ALA A C 1
ATOM 479 O O . ALA A 1 66 ? -20.792 2.055 15.845 1.00 94.19 66 ALA A O 1
ATOM 480 N N . ASP A 1 67 ? -18.849 2.644 14.848 1.00 93.56 67 ASP A N 1
ATOM 481 C CA . ASP A 1 67 ? -18.156 3.331 15.951 1.00 93.56 67 ASP A CA 1
ATOM 482 C C . ASP A 1 67 ? -19.061 4.404 16.585 1.00 93.56 67 ASP A C 1
ATOM 484 O O . ASP A 1 67 ? -19.506 4.290 17.729 1.00 93.56 67 ASP A O 1
ATOM 488 N N . VAL A 1 68 ? -19.518 5.381 15.785 1.00 94.31 68 VAL A N 1
ATOM 489 C CA . VAL A 1 68 ? -20.401 6.453 16.281 1.00 94.31 68 VAL A CA 1
ATOM 490 C C . VAL A 1 68 ? -21.730 5.901 16.807 1.00 94.31 68 VAL A C 1
ATOM 492 O O . VAL A 1 68 ? -22.266 6.415 17.789 1.00 94.31 68 VAL A O 1
ATOM 495 N N . GLY A 1 69 ? -22.288 4.865 16.175 1.00 92.81 69 GLY A N 1
ATOM 496 C CA . GLY A 1 69 ? -23.527 4.233 16.629 1.00 92.81 69 GLY A CA 1
ATOM 497 C C . GLY A 1 69 ? -23.364 3.492 17.959 1.00 92.81 69 GLY A C 1
ATOM 498 O O . GLY A 1 69 ? -24.212 3.625 18.846 1.00 92.81 69 GLY A O 1
ATOM 499 N N . ALA A 1 70 ? -22.274 2.737 18.105 1.00 93.12 70 ALA A N 1
ATOM 500 C CA . ALA A 1 70 ? -21.949 1.979 19.303 1.00 93.12 70 ALA A CA 1
ATOM 501 C C . ALA A 1 70 ? -21.682 2.916 20.483 1.00 93.12 70 ALA A C 1
ATOM 503 O O . ALA A 1 70 ? -22.264 2.728 21.554 1.00 93.12 70 ALA A O 1
ATOM 504 N N . ASP A 1 71 ? -20.904 3.969 20.260 1.00 93.38 71 ASP A N 1
ATOM 505 C CA . ASP A 1 71 ? -20.520 4.928 21.286 1.00 93.38 71 ASP A CA 1
ATOM 506 C C . ASP A 1 71 ? -21.671 5.812 21.749 1.00 93.38 71 ASP A C 1
ATOM 508 O O . ASP A 1 71 ? -21.883 5.983 22.954 1.00 93.38 71 ASP A O 1
ATOM 512 N N . MET A 1 72 ? -22.453 6.358 20.818 1.00 92.31 72 MET A N 1
ATOM 513 C CA . MET A 1 72 ? -23.556 7.248 21.177 1.00 92.31 72 MET A CA 1
ATOM 514 C C . MET A 1 72 ? -24.630 6.509 21.978 1.00 92.31 72 MET A C 1
ATOM 516 O O . MET A 1 72 ? -25.072 6.994 23.019 1.00 92.31 72 MET A O 1
ATOM 520 N N . ILE A 1 73 ? -25.030 5.315 21.543 1.00 90.50 73 ILE A N 1
ATOM 521 C CA . ILE A 1 73 ? -26.078 4.562 22.241 1.00 90.50 73 ILE A CA 1
ATOM 522 C C . ILE A 1 73 ? -25.530 3.894 23.507 1.00 90.50 73 ILE A C 1
ATOM 524 O O . ILE A 1 73 ? -26.196 3.897 24.541 1.00 90.50 73 ILE A O 1
ATOM 528 N N . GLY A 1 74 ? -24.313 3.351 23.459 1.00 91.62 74 GLY A N 1
ATOM 529 C CA . GLY A 1 74 ? -23.693 2.671 24.592 1.00 91.62 74 GLY A CA 1
ATOM 530 C C . GLY A 1 74 ? -23.281 3.639 25.698 1.00 91.62 74 GLY A C 1
ATOM 531 O O . GLY A 1 74 ? -23.837 3.607 26.798 1.00 91.62 74 GLY A O 1
ATOM 532 N N . LYS A 1 75 ? -22.325 4.524 25.400 1.00 91.06 75 LYS A N 1
ATOM 533 C CA . LYS A 1 75 ? -21.703 5.406 26.396 1.00 91.06 75 LYS A CA 1
ATOM 534 C C . LYS A 1 75 ? -22.621 6.559 26.797 1.00 91.06 75 LYS A C 1
ATOM 536 O O . LYS A 1 75 ? -22.727 6.860 27.985 1.00 91.06 75 LYS A O 1
ATOM 541 N N . VAL A 1 76 ? -23.262 7.222 25.827 1.00 92.25 76 VAL A N 1
ATOM 542 C CA . VAL A 1 76 ? -24.002 8.474 26.085 1.00 92.25 76 VAL A CA 1
ATOM 543 C C . VAL A 1 76 ? -25.435 8.216 26.548 1.00 92.25 76 VAL A C 1
ATOM 545 O O . VAL A 1 76 ? -25.877 8.852 27.503 1.00 92.25 76 VAL A O 1
ATOM 548 N N . GLU A 1 77 ? -26.164 7.301 25.905 1.00 93.31 77 GLU A N 1
ATOM 549 C CA . GLU A 1 77 ? -27.582 7.063 26.221 1.00 93.31 77 GLU A CA 1
ATOM 550 C C . GLU A 1 77 ? -27.793 5.979 27.288 1.00 93.31 77 GLU A C 1
ATOM 552 O O . GLU A 1 77 ? -28.481 6.214 28.283 1.00 93.31 77 GLU A O 1
ATOM 557 N N . ALA A 1 78 ? -27.193 4.799 27.116 1.00 91.44 78 ALA A N 1
ATOM 558 C CA . ALA A 1 78 ? -27.372 3.673 28.034 1.00 91.44 78 ALA A CA 1
ATOM 559 C C . ALA A 1 78 ? -26.422 3.706 29.246 1.00 91.44 78 ALA A C 1
ATOM 561 O O . ALA A 1 78 ? -26.643 2.977 30.217 1.00 91.44 78 ALA A O 1
ATOM 562 N N . GLY A 1 79 ? -25.370 4.531 29.200 1.00 92.56 79 GLY A N 1
ATOM 563 C CA . GLY A 1 79 ? -24.366 4.642 30.261 1.00 92.56 79 GLY A CA 1
ATOM 564 C C . GLY A 1 79 ? -23.582 3.349 30.503 1.00 92.56 79 GLY A C 1
ATOM 565 O O . GLY A 1 79 ? -23.110 3.115 31.618 1.00 92.56 79 GLY A O 1
ATOM 566 N N . ILE A 1 80 ? -23.486 2.482 29.492 1.00 93.69 80 ILE A N 1
ATOM 567 C CA . ILE A 1 80 ? -22.678 1.262 29.549 1.00 93.69 80 ILE A CA 1
ATOM 568 C C . ILE A 1 80 ? -21.252 1.545 29.052 1.00 93.69 80 ILE A C 1
ATOM 570 O O . ILE A 1 80 ? -21.047 2.498 28.296 1.00 93.69 80 ILE A O 1
ATOM 574 N N . PRO A 1 81 ? -20.255 0.756 29.490 1.00 92.56 81 PRO A N 1
ATOM 575 C CA . PRO A 1 81 ? -18.884 0.895 29.016 1.00 92.56 81 PRO A CA 1
ATOM 576 C C . PRO A 1 81 ? -18.745 0.767 27.492 1.00 92.56 81 PRO A C 1
ATOM 578 O O . PRO A 1 81 ? -19.593 0.188 26.813 1.00 92.56 81 PRO A O 1
ATOM 581 N N . GLU A 1 82 ? -17.632 1.287 26.981 1.00 91.19 82 GLU A N 1
ATOM 582 C CA . GLU A 1 82 ? -17.129 1.004 25.632 1.00 91.19 82 GLU A CA 1
ATOM 583 C C . GLU A 1 82 ? -16.950 -0.499 25.409 1.00 91.19 82 GLU A C 1
ATOM 585 O O . GLU A 1 82 ? -16.610 -1.217 26.354 1.00 91.19 82 GLU A O 1
ATOM 590 N N . ASP A 1 83 ? -17.193 -0.965 24.181 1.00 91.12 83 ASP A N 1
ATOM 591 C CA . ASP A 1 83 ? -17.058 -2.375 23.781 1.00 91.12 83 ASP A CA 1
ATOM 592 C C . ASP A 1 83 ? -17.838 -3.377 24.646 1.00 91.12 83 ASP A C 1
ATOM 594 O O . ASP A 1 83 ? -17.519 -4.568 24.728 1.00 91.12 83 ASP A O 1
ATOM 598 N N . ASP A 1 84 ? -18.896 -2.913 25.311 1.00 94.19 84 ASP A N 1
ATOM 599 C CA . ASP A 1 84 ? -19.694 -3.763 26.177 1.00 94.19 84 ASP A CA 1
ATOM 600 C C . ASP A 1 84 ? -20.486 -4.793 25.361 1.00 94.19 84 ASP A C 1
ATOM 602 O O . ASP A 1 84 ? -21.234 -4.463 24.441 1.00 94.19 84 ASP A O 1
ATOM 606 N N . HIS A 1 85 ? -20.388 -6.064 25.752 1.00 92.81 85 HIS A N 1
ATOM 607 C CA . HIS A 1 85 ? -21.040 -7.182 25.065 1.00 92.81 85 HIS A CA 1
ATOM 608 C C . HIS A 1 85 ? -22.580 -7.090 24.970 1.00 92.81 85 HIS A C 1
ATOM 610 O O . HIS A 1 85 ? -23.192 -7.833 24.203 1.00 92.81 85 HIS A O 1
ATOM 616 N N . ARG A 1 86 ? -23.226 -6.210 25.750 1.00 94.88 86 ARG A N 1
ATOM 617 C CA . ARG A 1 86 ? -24.672 -5.948 25.705 1.00 94.88 86 ARG A CA 1
ATOM 618 C C . ARG A 1 86 ? -25.040 -5.031 24.544 1.00 94.88 86 ARG A C 1
ATOM 620 O O . ARG A 1 86 ? -26.210 -4.993 24.168 1.00 94.88 86 ARG A O 1
ATOM 627 N N . ASN A 1 87 ? -24.077 -4.290 24.000 1.00 94.06 87 ASN A N 1
ATOM 628 C CA . ASN A 1 87 ? -24.285 -3.409 22.868 1.00 94.06 87 ASN A CA 1
ATOM 629 C C . ASN A 1 87 ? -24.153 -4.203 21.554 1.00 94.06 87 ASN A C 1
ATOM 631 O O . ASN A 1 87 ? -23.055 -4.637 21.200 1.00 94.06 87 ASN A O 1
ATOM 635 N N . PRO A 1 88 ? -25.244 -4.390 20.790 1.00 92.81 88 PRO A N 1
ATOM 636 C CA . PRO A 1 88 ? -25.202 -5.172 19.556 1.00 92.81 88 PRO A CA 1
ATOM 637 C C . PRO A 1 88 ? -24.343 -4.525 18.457 1.00 92.81 88 PRO A C 1
ATOM 639 O O . PRO A 1 88 ? -23.938 -5.219 17.526 1.00 92.81 88 PRO A O 1
ATOM 642 N N . ALA A 1 89 ? -24.059 -3.221 18.551 1.00 93.56 89 ALA A N 1
ATOM 643 C CA . ALA A 1 89 ? -23.252 -2.501 17.571 1.00 93.56 89 ALA A CA 1
ATOM 644 C C . ALA A 1 89 ? -21.746 -2.801 17.685 1.00 93.56 89 ALA A C 1
ATOM 646 O O . ALA A 1 89 ? -21.034 -2.632 16.701 1.00 93.56 89 ALA A O 1
ATOM 647 N N . VAL A 1 90 ? -21.272 -3.333 18.819 1.00 93.50 90 VAL A N 1
ATOM 648 C CA . VAL A 1 90 ? -19.837 -3.598 19.065 1.00 93.50 90 VAL A CA 1
ATOM 649 C C . VAL A 1 90 ? -19.255 -4.606 18.075 1.00 93.50 90 VAL A C 1
ATOM 651 O O . VAL A 1 90 ? -18.115 -4.480 17.646 1.00 93.50 90 VAL A O 1
ATOM 654 N N . ILE A 1 91 ? -20.039 -5.592 17.624 1.00 94.81 91 ILE A N 1
ATOM 655 C CA . ILE A 1 91 ? -19.563 -6.516 16.580 1.00 94.81 91 ILE A CA 1
ATOM 656 C C . ILE A 1 91 ? -19.322 -5.765 15.267 1.00 94.81 91 ILE A C 1
ATOM 658 O O . ILE A 1 91 ? -18.345 -6.041 14.573 1.00 94.81 91 ILE A O 1
ATOM 662 N N . ALA A 1 92 ? -20.211 -4.837 14.907 1.00 95.00 92 ALA A N 1
ATOM 663 C CA . ALA A 1 92 ? -20.047 -4.049 13.693 1.00 95.00 92 ALA A CA 1
ATOM 664 C C . ALA A 1 92 ? -18.848 -3.102 13.807 1.00 95.00 92 ALA A C 1
ATOM 666 O O . ALA A 1 92 ? -18.132 -2.948 12.825 1.00 95.00 92 ALA A O 1
ATOM 667 N N . ASP A 1 93 ? -18.603 -2.548 14.990 1.00 95.12 93 ASP A N 1
ATOM 668 C CA . ASP A 1 93 ? -17.472 -1.664 15.266 1.00 95.12 93 ASP A CA 1
ATOM 669 C C . ASP A 1 93 ? -16.129 -2.391 15.090 1.00 95.12 93 ASP A C 1
ATOM 671 O O . ASP A 1 93 ? -15.346 -2.076 14.196 1.00 95.12 93 ASP A O 1
ATOM 675 N N . LEU A 1 94 ? -15.958 -3.526 15.779 1.00 93.44 94 LEU A N 1
ATOM 676 C CA . LEU A 1 94 ? -14.751 -4.357 15.684 1.00 93.44 94 LEU A CA 1
ATOM 677 C C . LEU A 1 94 ? -14.520 -4.937 14.277 1.00 93.44 94 LEU A C 1
ATOM 679 O O . LEU A 1 94 ? -13.383 -5.148 13.843 1.00 93.44 94 LEU A O 1
ATOM 683 N N . VAL A 1 95 ? -15.593 -5.240 13.538 1.00 95.62 95 VAL A N 1
ATOM 684 C CA . VAL A 1 95 ? -15.478 -5.599 12.114 1.00 95.62 95 VAL A CA 1
ATOM 685 C C . VAL A 1 95 ? -15.040 -4.381 11.303 1.00 95.62 95 VAL A C 1
ATOM 687 O O . VAL A 1 95 ? -14.197 -4.513 10.415 1.00 95.62 95 VAL A O 1
ATOM 690 N N . GLY A 1 96 ? -15.580 -3.208 11.616 1.00 94.38 96 GLY A N 1
ATOM 691 C CA . GLY A 1 96 ? -15.221 -1.938 11.010 1.00 94.38 96 GLY A CA 1
ATOM 692 C C . GLY A 1 96 ? -13.739 -1.629 11.125 1.00 94.38 96 GLY A C 1
ATOM 693 O O . GLY A 1 96 ? -13.131 -1.336 10.102 1.00 94.38 96 GLY A O 1
ATOM 694 N N . ASP A 1 97 ? -13.131 -1.801 12.292 1.00 93.38 97 ASP A N 1
ATOM 695 C CA . ASP A 1 97 ? -11.690 -1.583 12.484 1.00 93.38 97 ASP A CA 1
ATOM 696 C C . ASP A 1 97 ? -10.829 -2.464 11.568 1.00 93.38 97 ASP A C 1
ATOM 698 O O . ASP A 1 97 ? -9.810 -2.047 11.012 1.00 93.38 97 ASP A O 1
ATOM 702 N N . ASN A 1 98 ? -11.257 -3.705 11.331 1.00 92.88 98 ASN A N 1
ATOM 703 C CA . ASN A 1 98 ? -10.542 -4.594 10.419 1.00 92.88 98 ASN A CA 1
ATOM 704 C C . ASN A 1 98 ? -10.739 -4.194 8.946 1.00 92.88 98 ASN A C 1
ATOM 706 O O . ASN A 1 98 ? -9.802 -4.261 8.147 1.00 92.88 98 ASN A O 1
ATOM 710 N N . VAL A 1 99 ? -11.953 -3.796 8.562 1.00 92.19 99 VAL A N 1
ATOM 711 C CA . VAL A 1 99 ? -12.290 -3.486 7.164 1.00 92.19 99 VAL A CA 1
ATOM 712 C C . VAL A 1 99 ? -11.809 -2.088 6.759 1.00 92.19 99 VAL A C 1
ATOM 714 O O . VAL A 1 99 ? -11.240 -1.922 5.682 1.00 92.19 99 VAL A O 1
ATOM 717 N N . GLY A 1 100 ? -12.019 -1.084 7.602 1.00 89.25 100 GLY A N 1
ATOM 718 C CA . GLY A 1 100 ? -11.588 0.292 7.383 1.00 89.25 100 GLY A CA 1
ATOM 719 C C . GLY A 1 100 ? -10.118 0.478 7.730 1.00 89.25 100 GLY A C 1
ATOM 720 O O . GLY A 1 100 ? -9.284 0.652 6.837 1.00 89.25 100 GLY A O 1
ATOM 721 N N . ASP A 1 101 ? -9.798 0.391 9.017 1.00 89.25 101 ASP A N 1
ATOM 722 C CA . ASP A 1 101 ? -8.503 0.839 9.531 1.00 89.25 101 ASP A CA 1
ATOM 723 C C . ASP A 1 101 ? -7.356 -0.100 9.136 1.00 89.25 101 ASP A C 1
ATOM 725 O O . ASP A 1 101 ? -6.243 0.362 8.886 1.00 89.25 101 ASP A O 1
ATOM 729 N N . CYS A 1 102 ? -7.614 -1.405 8.988 1.00 89.50 102 CYS A N 1
ATOM 730 C CA . CYS A 1 102 ? -6.607 -2.346 8.486 1.00 89.50 102 CYS A CA 1
ATOM 731 C C . CYS A 1 102 ? -6.642 -2.507 6.959 1.00 89.50 102 CYS A C 1
ATOM 733 O O . CYS A 1 102 ? -5.652 -2.209 6.286 1.00 89.50 102 CYS A O 1
ATOM 735 N N . ALA A 1 103 ? -7.738 -3.013 6.382 1.00 91.94 103 ALA A N 1
ATOM 736 C CA . ALA A 1 103 ? -7.766 -3.334 4.952 1.00 91.94 103 ALA A CA 1
ATOM 737 C C . ALA A 1 103 ? -7.743 -2.080 4.061 1.00 91.94 103 ALA A C 1
ATOM 739 O O . ALA A 1 103 ? -6.993 -2.049 3.082 1.00 91.94 103 ALA A O 1
ATOM 740 N N . GLY A 1 104 ? -8.489 -1.033 4.429 1.00 91.94 104 GLY A N 1
ATOM 741 C CA . GLY A 1 104 ? -8.464 0.257 3.738 1.00 91.94 104 GLY A CA 1
ATOM 742 C C . GLY A 1 104 ? -7.080 0.905 3.767 1.00 91.94 104 GLY A C 1
ATOM 743 O O . GLY A 1 104 ? -6.565 1.284 2.715 1.00 91.94 104 GLY A O 1
ATOM 744 N N . SER A 1 105 ? -6.430 0.939 4.935 1.00 90.62 105 SER A N 1
ATOM 745 C CA . SER A 1 105 ? -5.065 1.475 5.063 1.00 90.62 105 SER A CA 1
ATOM 746 C C . SER A 1 105 ? -4.038 0.676 4.248 1.00 90.62 105 SER A C 1
ATOM 748 O O . SER A 1 105 ? -3.176 1.258 3.592 1.00 90.62 105 SER A O 1
ATOM 750 N N . MET A 1 106 ? -4.142 -0.659 4.204 1.00 91.88 106 MET A N 1
ATOM 751 C CA . MET A 1 106 ? -3.258 -1.470 3.355 1.00 91.88 106 MET A CA 1
ATOM 752 C C . MET A 1 106 ? -3.425 -1.176 1.864 1.00 91.88 106 MET A C 1
ATOM 754 O O . MET A 1 106 ? -2.433 -1.179 1.132 1.00 91.88 106 MET A O 1
ATOM 758 N N . ALA A 1 107 ? -4.667 -0.977 1.418 1.00 93.81 107 ALA A N 1
ATOM 759 C CA . ALA A 1 107 ? -4.979 -0.671 0.030 1.00 93.81 107 ALA A CA 1
ATOM 760 C C . ALA A 1 107 ? -4.429 0.697 -0.385 1.00 93.81 107 ALA A C 1
ATOM 762 O O . ALA A 1 107 ? -3.896 0.827 -1.482 1.00 93.81 107 ALA A O 1
ATOM 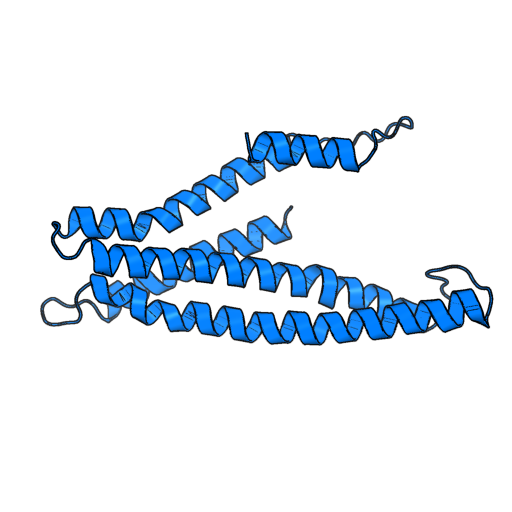763 N N . ASP A 1 108 ? -4.525 1.679 0.512 1.00 93.38 108 ASP A N 1
ATOM 764 C CA . ASP A 1 108 ? -3.956 3.016 0.341 1.00 93.38 108 ASP A CA 1
ATOM 765 C C . ASP A 1 108 ? -2.432 2.970 0.160 1.00 93.38 108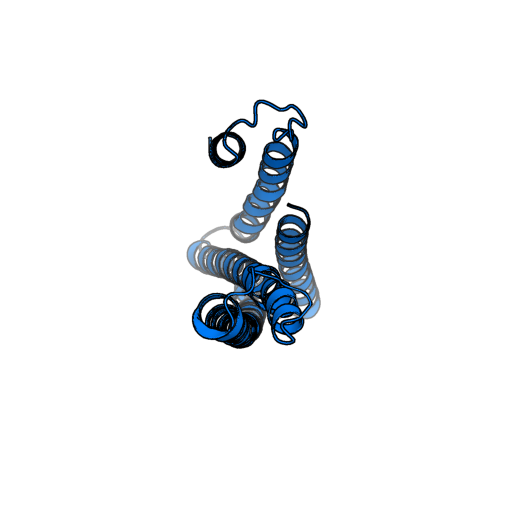 ASP A C 1
ATOM 767 O O . ASP A 1 108 ? -1.890 3.451 -0.833 1.00 93.38 108 ASP A O 1
ATOM 771 N N . VAL A 1 109 ? -1.733 2.264 1.056 1.00 92.56 109 VAL A N 1
ATOM 772 C CA . VAL A 1 109 ? -0.273 2.099 0.960 1.00 92.56 109 VAL A CA 1
ATOM 773 C C . VAL A 1 109 ? 0.130 1.370 -0.327 1.00 92.56 109 VAL A C 1
ATOM 775 O O . VAL A 1 109 ? 1.110 1.746 -0.971 1.00 92.56 109 VAL A O 1
ATOM 778 N N . PHE A 1 110 ? -0.613 0.333 -0.727 1.00 94.88 110 PHE A N 1
ATOM 779 C CA . PHE A 1 110 ? -0.347 -0.400 -1.968 1.00 94.88 110 PHE A CA 1
ATOM 780 C C . PHE A 1 110 ? -0.467 0.501 -3.202 1.00 94.88 110 PHE A C 1
ATOM 782 O O . PHE A 1 110 ? 0.387 0.457 -4.089 1.00 94.88 110 PHE A O 1
ATOM 789 N N . GLU A 1 111 ? -1.534 1.298 -3.250 1.00 95.75 111 GLU A N 1
ATOM 790 C CA . GLU A 1 111 ? -1.829 2.254 -4.313 1.00 95.75 111 GLU A CA 1
ATOM 791 C C . GLU A 1 111 ? -0.712 3.282 -4.462 1.00 95.75 111 GLU A C 1
ATOM 793 O O . GLU A 1 111 ? -0.176 3.441 -5.561 1.00 95.75 111 GLU A O 1
ATOM 798 N N . SER A 1 112 ? -0.294 3.890 -3.351 1.00 95.38 112 SER A N 1
ATOM 799 C CA . SER A 1 112 ? 0.726 4.935 -3.360 1.00 95.38 112 SER A CA 1
ATOM 800 C C . SER A 1 112 ? 2.086 4.403 -3.821 1.00 95.38 112 SER A C 1
ATOM 802 O O . SER A 1 112 ? 2.717 5.009 -4.689 1.00 95.38 112 SER A O 1
ATOM 804 N N . ILE A 1 113 ? 2.505 3.224 -3.338 1.00 95.25 113 ILE A N 1
ATOM 805 C CA . ILE A 1 113 ? 3.745 2.565 -3.793 1.00 95.25 113 ILE A CA 1
ATOM 806 C C . ILE A 1 113 ? 3.659 2.224 -5.287 1.00 95.25 113 ILE A C 1
ATOM 808 O O . ILE A 1 113 ? 4.620 2.415 -6.037 1.00 95.25 113 ILE A O 1
ATOM 812 N N . ALA A 1 114 ? 2.507 1.726 -5.753 1.00 96.50 114 ALA A N 1
ATOM 813 C CA . ALA A 1 114 ? 2.328 1.397 -7.162 1.00 96.50 114 ALA A CA 1
ATOM 814 C C . ALA A 1 114 ? 2.442 2.642 -8.052 1.00 96.50 114 ALA A C 1
ATOM 816 O O . ALA A 1 114 ? 3.143 2.616 -9.069 1.00 96.50 114 ALA A O 1
ATOM 817 N N . ALA A 1 115 ? 1.770 3.727 -7.663 1.00 95.75 115 ALA A N 1
ATOM 818 C CA . ALA A 1 115 ? 1.780 4.994 -8.376 1.00 95.75 115 ALA A CA 1
ATOM 819 C C . ALA A 1 115 ? 3.188 5.609 -8.427 1.00 95.75 115 ALA A C 1
ATOM 821 O O . ALA A 1 115 ? 3.620 6.045 -9.497 1.00 95.75 115 ALA A O 1
ATOM 822 N N . GLU A 1 116 ? 3.929 5.582 -7.315 1.00 95.50 116 GLU A N 1
ATOM 823 C CA . GLU A 1 116 ? 5.307 6.076 -7.234 1.00 95.50 116 GLU A CA 1
ATOM 824 C C . GLU A 1 116 ? 6.251 5.301 -8.164 1.00 95.50 116 GLU A C 1
ATOM 826 O O . GLU A 1 116 ? 6.956 5.905 -8.985 1.00 95.50 116 GLU A O 1
ATOM 831 N N . ILE A 1 117 ? 6.231 3.963 -8.095 1.00 95.81 117 ILE A N 1
ATOM 832 C CA . ILE A 1 117 ? 7.073 3.107 -8.939 1.00 95.81 117 ILE A CA 1
ATOM 833 C C . ILE A 1 117 ? 6.771 3.367 -10.412 1.00 95.81 117 ILE A C 1
ATOM 835 O O . ILE A 1 117 ? 7.678 3.662 -11.192 1.00 95.81 117 ILE A O 1
ATOM 839 N N . ILE A 1 118 ? 5.499 3.280 -10.805 1.00 95.12 118 ILE A N 1
ATOM 840 C CA . ILE A 1 118 ? 5.090 3.402 -12.208 1.00 95.12 118 ILE A CA 1
ATOM 841 C C . ILE A 1 118 ? 5.382 4.810 -12.735 1.00 95.12 118 ILE A C 1
ATOM 843 O O . ILE A 1 118 ? 5.930 4.950 -13.831 1.00 95.12 118 ILE A O 1
ATOM 847 N N . GLY A 1 119 ? 5.078 5.849 -11.953 1.00 94.88 119 GLY A N 1
ATOM 848 C CA . GLY A 1 119 ? 5.370 7.236 -12.306 1.00 94.88 119 GLY A CA 1
ATOM 849 C C . GLY A 1 119 ? 6.861 7.457 -12.551 1.00 94.88 119 GLY A C 1
ATOM 850 O O . GLY A 1 119 ? 7.249 8.007 -13.586 1.00 94.88 119 GLY A O 1
ATOM 851 N N . THR A 1 120 ? 7.706 6.937 -11.660 1.00 94.50 120 THR A N 1
ATOM 852 C CA . THR A 1 120 ? 9.166 7.027 -11.786 1.00 94.50 120 THR A CA 1
ATOM 853 C C . THR A 1 120 ? 9.682 6.248 -12.998 1.00 94.50 120 THR A C 1
ATOM 855 O O . THR A 1 120 ? 10.516 6.759 -13.748 1.00 94.50 120 THR A O 1
ATOM 858 N N . MET A 1 121 ? 9.148 5.051 -13.267 1.00 93.56 121 MET A N 1
ATOM 859 C CA . MET A 1 121 ? 9.504 4.252 -14.448 1.00 93.56 121 MET A CA 1
ATOM 860 C C . MET A 1 121 ? 9.164 4.969 -15.761 1.00 93.56 121 MET A C 1
ATOM 862 O O . MET A 1 121 ? 9.960 4.948 -16.705 1.00 93.56 121 MET A O 1
ATOM 866 N N . ILE A 1 122 ? 7.992 5.607 -15.837 1.00 92.38 122 ILE A N 1
ATOM 867 C CA . ILE A 1 122 ? 7.573 6.393 -17.006 1.00 92.38 122 ILE A CA 1
ATOM 868 C C . ILE A 1 122 ? 8.498 7.595 -17.181 1.00 92.38 122 ILE A C 1
ATOM 870 O O . ILE A 1 122 ? 8.979 7.847 -18.288 1.00 92.38 122 ILE A O 1
ATOM 874 N N . HIS A 1 123 ? 8.788 8.306 -16.091 1.00 91.44 123 HIS A N 1
ATOM 875 C CA . HIS A 1 123 ? 9.669 9.467 -16.112 1.00 91.44 123 HIS A CA 1
ATOM 876 C C . HIS A 1 123 ? 11.075 9.101 -16.611 1.00 91.44 123 HIS A C 1
ATOM 878 O O . HIS A 1 123 ? 11.581 9.724 -17.548 1.00 91.44 123 HIS A O 1
ATOM 884 N N . ALA A 1 124 ? 11.661 8.023 -16.079 1.00 90.31 124 ALA A N 1
ATOM 885 C CA . ALA A 1 124 ? 12.938 7.479 -16.537 1.00 90.31 124 ALA A CA 1
ATOM 886 C C . ALA A 1 124 ? 12.893 7.060 -18.016 1.00 90.31 124 ALA A C 1
ATOM 888 O O . ALA A 1 124 ? 13.798 7.380 -18.788 1.00 90.31 124 ALA A O 1
ATOM 889 N N . GLY A 1 125 ? 11.815 6.396 -18.445 1.00 85.44 125 GLY A N 1
ATOM 890 C CA . GLY A 1 125 ? 11.621 5.975 -19.832 1.00 85.44 125 GLY A CA 1
ATOM 891 C C . GLY A 1 125 ? 11.582 7.136 -20.830 1.00 85.44 125 GLY A C 1
ATOM 892 O O . GLY A 1 125 ? 12.042 6.970 -21.961 1.00 85.44 125 GLY A O 1
ATOM 893 N N . VAL A 1 126 ? 11.073 8.304 -20.424 1.00 86.88 126 VAL A N 1
ATOM 894 C CA . VAL A 1 126 ? 10.991 9.512 -21.262 1.00 86.88 126 VAL A CA 1
ATOM 895 C C . VAL A 1 126 ? 12.285 10.325 -21.229 1.00 86.88 126 VAL A C 1
ATOM 897 O O . VAL A 1 126 ? 12.781 10.691 -22.294 1.00 86.88 126 VAL A O 1
ATOM 900 N N . LEU A 1 127 ? 12.848 10.590 -20.046 1.00 87.62 127 LEU A N 1
ATOM 901 C CA . LEU A 1 127 ? 14.056 11.412 -19.910 1.00 87.62 127 LEU A CA 1
ATOM 902 C C . LEU A 1 127 ? 15.301 10.737 -20.487 1.00 87.62 127 LEU A C 1
ATOM 904 O O . LEU A 1 127 ? 16.138 11.397 -21.100 1.00 87.62 127 LEU A O 1
ATOM 908 N N . MET A 1 128 ? 15.412 9.416 -20.342 1.00 86.31 128 MET A N 1
ATOM 909 C CA . MET A 1 128 ? 16.618 8.684 -20.731 1.00 86.31 128 MET A CA 1
ATOM 910 C C . MET A 1 128 ? 16.602 8.212 -22.193 1.00 86.31 128 MET A C 1
ATOM 912 O O . MET A 1 128 ? 17.447 7.414 -22.583 1.00 86.31 128 MET A O 1
ATOM 916 N N . LYS A 1 129 ? 15.683 8.717 -23.035 1.00 80.31 129 LYS A N 1
ATOM 917 C CA . LYS A 1 129 ? 15.586 8.348 -24.465 1.00 80.31 129 LYS A CA 1
ATOM 918 C C . LYS A 1 129 ? 16.838 8.659 -25.286 1.00 80.31 129 LYS A C 1
ATOM 920 O O . LYS A 1 129 ? 17.064 8.010 -26.301 1.00 80.31 129 LYS A O 1
ATOM 925 N N . ALA A 1 130 ? 17.602 9.676 -24.891 1.00 82.25 130 ALA A N 1
ATOM 926 C CA . ALA A 1 130 ? 18.824 10.085 -25.586 1.00 82.25 130 ALA A CA 1
ATOM 927 C C . ALA A 1 130 ? 20.059 9.255 -25.185 1.00 82.25 130 ALA A C 1
ATOM 929 O O . ALA A 1 130 ? 21.122 9.418 -25.781 1.00 82.25 130 ALA A O 1
ATOM 930 N N . PHE A 1 131 ? 19.930 8.396 -24.171 1.00 83.88 131 PHE A N 1
ATOM 931 C CA . PHE A 1 131 ? 21.004 7.549 -23.665 1.00 83.88 131 PHE A CA 1
ATOM 932 C C . PHE A 1 131 ? 20.933 6.152 -24.287 1.00 83.88 131 PHE A C 1
ATOM 934 O O . PHE A 1 131 ? 19.956 5.791 -24.943 1.00 83.88 131 PHE A O 1
ATOM 941 N N . ASP A 1 132 ? 21.985 5.357 -24.099 1.00 84.69 132 ASP A N 1
ATOM 942 C CA . ASP A 1 132 ? 21.988 3.979 -24.573 1.00 84.69 132 ASP A CA 1
ATOM 943 C C . ASP A 1 132 ? 20.921 3.128 -23.859 1.00 84.69 132 ASP A C 1
ATOM 945 O O . ASP A 1 132 ? 20.479 3.421 -22.743 1.00 84.69 132 ASP A O 1
ATOM 949 N N . ALA A 1 133 ? 20.526 2.032 -24.508 1.00 77.31 133 ALA A N 1
ATOM 950 C CA . ALA A 1 133 ? 19.454 1.168 -24.028 1.00 77.31 133 ALA A CA 1
ATOM 951 C C . ALA A 1 133 ? 19.746 0.510 -22.664 1.00 77.31 133 ALA A C 1
ATOM 953 O O . ALA A 1 133 ? 18.805 0.2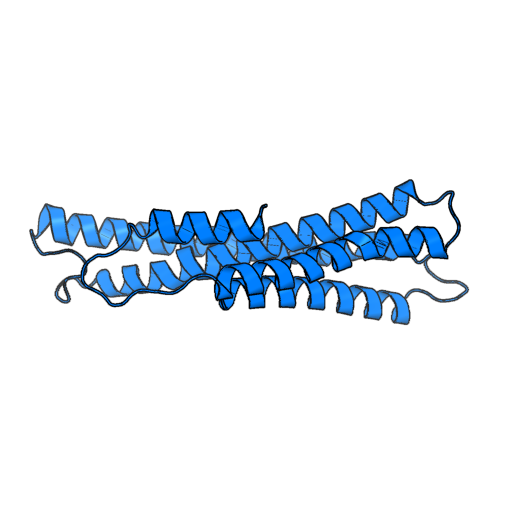45 -21.914 1.00 77.31 133 ALA A O 1
ATOM 954 N N . ASN A 1 134 ? 21.015 0.253 -22.321 1.00 81.94 134 ASN A N 1
ATOM 955 C CA . ASN A 1 134 ? 21.375 -0.338 -21.030 1.00 81.94 134 ASN A CA 1
ATOM 956 C C . ASN A 1 134 ? 21.248 0.698 -19.913 1.00 81.94 134 ASN A C 1
ATOM 958 O O . ASN A 1 134 ? 20.651 0.410 -18.876 1.00 81.94 134 ASN A O 1
ATOM 962 N N . THR A 1 135 ? 21.744 1.913 -20.147 1.00 84.94 135 THR A N 1
ATOM 963 C CA . THR A 1 135 ? 21.607 3.030 -19.208 1.00 84.94 135 THR A CA 1
ATOM 964 C C . THR A 1 135 ? 20.133 3.349 -18.975 1.00 84.94 135 THR A C 1
ATOM 966 O O . THR A 1 135 ? 19.688 3.398 -17.830 1.00 84.94 135 THR A O 1
ATOM 969 N N . GLN A 1 136 ? 19.333 3.462 -20.039 1.00 82.75 136 GLN A N 1
ATOM 970 C CA . GLN A 1 136 ? 17.893 3.700 -19.929 1.00 82.75 136 GLN A CA 1
ATOM 971 C C . GLN A 1 136 ? 17.172 2.612 -19.116 1.00 82.75 136 GLN A C 1
ATOM 973 O O . GLN A 1 136 ? 16.324 2.929 -18.279 1.00 82.75 136 GLN A O 1
ATOM 978 N N . ALA A 1 137 ? 17.507 1.337 -19.334 1.00 82.31 137 ALA A N 1
ATOM 979 C CA . ALA A 1 137 ? 16.933 0.238 -18.563 1.00 82.31 137 ALA A CA 1
ATOM 980 C C . ALA A 1 137 ? 17.315 0.320 -17.075 1.00 82.31 137 ALA A C 1
ATOM 982 O O . ALA A 1 137 ? 16.458 0.100 -16.223 1.00 82.31 137 ALA A O 1
ATOM 983 N N . GLY A 1 138 ? 18.558 0.695 -16.754 1.00 87.00 138 GLY A N 1
ATOM 984 C CA . GLY A 1 138 ? 19.013 0.877 -15.372 1.00 87.00 138 GLY A CA 1
ATOM 985 C C . GLY A 1 138 ? 18.161 1.883 -14.593 1.00 87.00 138 GLY A C 1
ATOM 986 O O . GLY A 1 138 ? 17.652 1.559 -13.521 1.00 87.00 138 GLY A O 1
ATOM 987 N N . TYR A 1 139 ? 17.917 3.066 -15.163 1.00 88.75 139 TYR A N 1
ATOM 988 C CA . TYR A 1 139 ? 17.068 4.085 -14.528 1.00 88.75 139 TYR A CA 1
ATOM 989 C C . TYR A 1 139 ? 15.598 3.671 -14.425 1.00 88.75 139 TYR A C 1
ATOM 991 O O . TYR A 1 139 ? 14.901 4.095 -13.508 1.00 88.75 139 TYR A O 1
ATOM 999 N N . MET A 1 140 ? 15.120 2.822 -15.333 1.00 88.38 140 MET A N 1
ATOM 1000 C CA . MET A 1 140 ? 13.763 2.285 -15.267 1.00 88.38 140 MET A CA 1
ATOM 1001 C C . MET A 1 140 ? 13.590 1.284 -14.117 1.00 88.38 140 MET A C 1
ATOM 1003 O O . MET A 1 140 ? 12.538 1.265 -13.493 1.00 88.38 140 MET A O 1
ATOM 1007 N N . PHE A 1 141 ? 14.601 0.472 -13.802 1.00 90.25 141 PHE A N 1
ATOM 1008 C CA . PHE A 1 141 ? 14.537 -0.467 -12.671 1.00 90.25 141 PHE A CA 1
ATOM 1009 C C . PHE A 1 141 ? 14.913 0.159 -11.325 1.00 90.25 141 PHE A C 1
ATOM 1011 O O . PHE A 1 141 ? 14.650 -0.438 -10.283 1.00 90.25 141 PHE A O 1
ATOM 1018 N N . PHE A 1 142 ? 15.486 1.361 -11.333 1.00 92.44 142 PHE A N 1
ATOM 1019 C CA . PHE A 1 142 ? 15.878 2.084 -10.129 1.00 92.44 142 PHE A CA 1
ATOM 1020 C C . PHE A 1 142 ? 14.791 2.149 -9.031 1.00 92.44 142 PHE A C 1
ATOM 1022 O O . PHE A 1 142 ? 15.093 1.721 -7.917 1.00 92.44 142 PHE A O 1
ATOM 1029 N N . PRO A 1 143 ? 13.533 2.573 -9.289 1.00 93.94 143 PRO A N 1
ATOM 1030 C CA . PRO A 1 143 ? 12.506 2.629 -8.239 1.00 93.94 143 PRO A CA 1
ATOM 1031 C C . PRO A 1 143 ? 12.185 1.258 -7.621 1.00 93.94 143 PRO A C 1
ATOM 1033 O O . PRO A 1 143 ? 11.947 1.156 -6.421 1.00 93.94 143 PRO A O 1
ATOM 1036 N N . LEU A 1 144 ? 12.242 0.176 -8.409 1.00 93.31 144 LEU A N 1
ATOM 1037 C CA . LEU A 1 144 ? 12.033 -1.186 -7.900 1.00 93.31 144 LEU A CA 1
ATOM 1038 C C . LEU A 1 144 ? 13.160 -1.614 -6.954 1.00 93.31 144 LEU A C 1
ATOM 1040 O O . LEU A 1 144 ? 12.907 -2.290 -5.956 1.00 93.31 144 LEU A O 1
ATOM 1044 N N . MET A 1 145 ? 14.400 -1.217 -7.252 1.00 93.50 145 MET A N 1
ATOM 1045 C CA . MET A 1 145 ? 15.536 -1.475 -6.368 1.00 93.50 145 MET A CA 1
ATOM 1046 C C . MET A 1 145 ? 15.410 -0.697 -5.061 1.00 93.50 145 MET A C 1
ATOM 1048 O O . MET A 1 145 ? 15.598 -1.292 -4.004 1.00 93.50 145 MET A O 1
ATOM 1052 N N . VAL A 1 146 ? 15.057 0.591 -5.127 1.00 94.31 146 VAL A N 1
ATOM 1053 C CA . VAL A 1 146 ? 14.870 1.443 -3.941 1.00 94.31 146 VAL A CA 1
ATOM 1054 C C . VAL A 1 146 ? 13.835 0.829 -2.999 1.00 94.31 146 VAL A C 1
ATOM 1056 O O . VAL A 1 146 ? 14.183 0.488 -1.873 1.00 94.31 146 VAL A O 1
ATOM 1059 N N . HIS A 1 147 ? 12.628 0.519 -3.481 1.00 93.44 147 HIS A N 1
ATOM 1060 C CA . HIS A 1 147 ? 11.611 -0.090 -2.617 1.00 93.44 147 HIS A CA 1
ATOM 1061 C C . HIS A 1 147 ? 11.951 -1.507 -2.140 1.00 93.44 147 HIS A C 1
ATOM 1063 O O . HIS A 1 147 ? 11.486 -1.942 -1.085 1.00 93.44 147 HIS A O 1
ATOM 1069 N N . SER A 1 148 ? 12.796 -2.242 -2.868 1.00 91.94 148 SER A N 1
ATOM 1070 C CA . SER A 1 148 ? 13.323 -3.519 -2.370 1.00 91.94 148 SER A CA 1
ATOM 1071 C C . SER A 1 148 ? 14.263 -3.317 -1.176 1.00 91.94 148 SER A C 1
ATOM 1073 O O . SER A 1 148 ? 14.239 -4.116 -0.240 1.00 91.94 148 SER A O 1
ATOM 1075 N N . PHE A 1 149 ? 15.065 -2.247 -1.173 1.00 93.19 149 PHE A N 1
ATOM 1076 C CA . PHE A 1 149 ? 15.870 -1.864 -0.012 1.00 93.19 149 PHE A CA 1
ATOM 1077 C C . PHE A 1 149 ? 15.006 -1.338 1.136 1.00 93.19 149 PHE A C 1
ATOM 107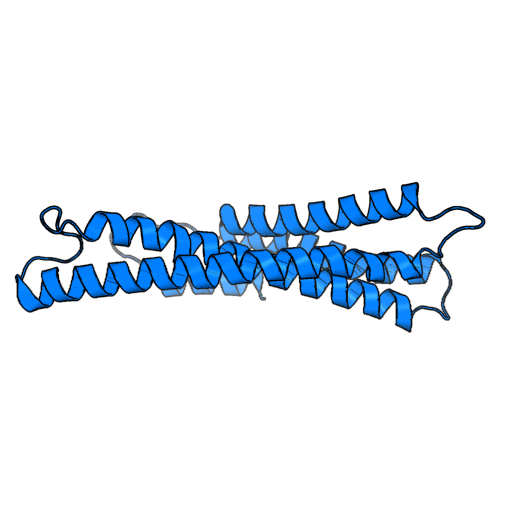9 O O . PHE A 1 149 ? 15.264 -1.712 2.281 1.00 93.19 149 PHE A O 1
ATOM 1086 N N . ASP A 1 150 ? 13.949 -0.574 0.850 1.00 91.50 150 ASP A N 1
ATOM 1087 C CA . ASP A 1 150 ? 13.015 -0.077 1.870 1.00 91.50 150 ASP A CA 1
ATOM 1088 C C . ASP A 1 150 ? 12.411 -1.221 2.691 1.00 91.50 150 ASP A C 1
ATOM 1090 O O . ASP A 1 150 ? 12.289 -1.114 3.912 1.00 91.50 150 ASP A O 1
ATOM 1094 N N . LEU A 1 151 ? 12.087 -2.352 2.050 1.00 91.88 151 LEU A N 1
ATOM 1095 C CA . LEU A 1 151 ? 11.607 -3.555 2.738 1.00 91.88 151 LEU A CA 1
ATOM 1096 C C . LEU A 1 151 ? 12.636 -4.118 3.725 1.00 91.88 151 LEU A C 1
ATOM 1098 O O . LEU A 1 151 ? 12.268 -4.536 4.824 1.00 91.88 151 LEU A O 1
ATOM 1102 N N . ILE A 1 152 ? 13.917 -4.125 3.351 1.00 91.50 152 ILE A N 1
ATOM 1103 C CA . ILE A 1 152 ? 15.005 -4.621 4.202 1.00 91.50 152 ILE A CA 1
ATOM 1104 C C . ILE A 1 152 ? 15.210 -3.672 5.386 1.00 91.50 152 ILE A C 1
ATOM 1106 O O . ILE A 1 152 ? 15.240 -4.122 6.531 1.00 91.50 152 ILE A O 1
ATOM 1110 N N . VAL A 1 153 ? 15.299 -2.365 5.125 1.00 91.94 153 VAL A N 1
ATOM 1111 C CA . VAL A 1 153 ? 15.458 -1.335 6.165 1.00 91.94 153 VAL A CA 1
ATOM 1112 C C . VAL A 1 153 ? 14.269 -1.359 7.128 1.00 91.94 153 VAL A C 1
ATOM 1114 O O . VAL A 1 153 ? 14.456 -1.388 8.345 1.00 91.94 153 VAL A O 1
ATOM 1117 N N . SER A 1 154 ? 13.047 -1.467 6.604 1.00 90.19 154 SER A N 1
ATOM 1118 C CA . SER A 1 154 ? 11.825 -1.592 7.405 1.00 90.19 154 SER A CA 1
ATOM 1119 C C . SER A 1 154 ? 11.813 -2.866 8.251 1.00 90.19 154 SER A C 1
ATOM 1121 O O . SER A 1 154 ? 11.414 -2.826 9.415 1.00 90.19 154 SER A O 1
ATOM 1123 N N . ALA A 1 155 ? 12.280 -3.998 7.712 1.00 89.75 155 ALA A N 1
ATOM 1124 C CA . ALA A 1 155 ? 12.390 -5.245 8.468 1.00 89.75 155 ALA A CA 1
ATOM 1125 C C . ALA A 1 155 ? 13.390 -5.125 9.629 1.00 89.75 155 ALA A C 1
ATOM 1127 O O . ALA A 1 155 ? 13.106 -5.598 10.731 1.00 89.75 155 ALA A O 1
ATOM 1128 N N . VAL A 1 156 ? 14.525 -4.450 9.415 1.00 89.00 156 VAL A N 1
ATOM 1129 C CA . VAL A 1 156 ? 15.504 -4.162 10.475 1.00 89.00 156 VAL A CA 1
ATOM 1130 C C . VAL A 1 156 ? 14.900 -3.240 11.534 1.00 89.00 156 VAL A C 1
ATOM 1132 O O . VAL A 1 156 ? 14.989 -3.546 12.721 1.00 89.00 156 VAL A O 1
ATOM 1135 N N . GLY A 1 157 ? 14.223 -2.162 11.131 1.00 86.94 157 GLY A N 1
ATOM 1136 C CA . GLY A 1 157 ? 13.554 -1.246 12.057 1.00 86.94 157 GLY A CA 1
ATOM 1137 C C . GLY A 1 157 ? 12.513 -1.937 12.937 1.00 86.94 157 GLY A C 1
ATOM 1138 O O . GLY A 1 157 ? 12.487 -1.729 14.150 1.00 86.94 157 GLY A O 1
ATOM 1139 N N . VAL A 1 158 ? 11.707 -2.830 12.353 1.00 88.19 158 VAL A N 1
ATOM 1140 C CA . VAL A 1 158 ? 10.757 -3.666 13.104 1.00 88.19 158 VAL A CA 1
ATOM 1141 C C . VAL A 1 158 ? 11.484 -4.620 14.057 1.00 88.19 158 VAL A C 1
ATOM 1143 O O . VAL A 1 158 ? 11.044 -4.783 15.190 1.00 88.19 158 VAL A O 1
ATOM 1146 N N . ALA A 1 159 ? 12.597 -5.230 13.640 1.00 86.00 159 ALA A N 1
ATOM 1147 C CA . ALA A 1 159 ? 13.355 -6.167 14.473 1.00 86.00 159 ALA A CA 1
ATOM 1148 C C . ALA A 1 159 ? 14.039 -5.502 15.685 1.00 86.00 159 ALA A C 1
ATOM 1150 O O . ALA A 1 159 ? 14.284 -6.167 16.694 1.00 86.00 159 ALA A O 1
ATOM 1151 N N . VAL A 1 160 ? 14.342 -4.202 15.602 1.00 86.06 160 VAL A N 1
ATOM 1152 C CA . VAL A 1 160 ? 14.905 -3.417 16.716 1.00 86.06 160 VAL A CA 1
ATOM 1153 C C . VAL A 1 160 ? 13.858 -3.134 17.798 1.00 86.06 160 VAL A C 1
ATOM 1155 O O . VAL A 1 160 ? 14.208 -2.988 18.972 1.00 86.06 160 VAL A O 1
ATOM 1158 N N . VAL A 1 161 ? 12.571 -3.105 17.443 1.00 83.25 161 VAL A N 1
ATOM 1159 C CA . VAL A 1 161 ? 11.490 -2.910 18.412 1.00 83.25 161 VAL A CA 1
ATOM 1160 C C . VAL A 1 161 ? 11.320 -4.160 19.267 1.00 83.25 161 VAL A C 1
ATOM 1162 O O . VAL A 1 161 ? 10.964 -5.233 18.785 1.00 83.25 161 VAL A O 1
ATOM 1165 N N . ARG A 1 162 ? 11.520 -4.006 20.577 1.00 68.81 162 ARG A N 1
ATOM 1166 C CA . ARG A 1 162 ? 11.202 -5.024 21.581 1.00 68.81 162 ARG A CA 1
ATOM 1167 C C . ARG A 1 162 ? 10.063 -4.524 22.455 1.00 68.81 162 ARG A C 1
ATOM 1169 O O . ARG A 1 162 ? 10.170 -3.457 23.051 1.00 68.81 162 ARG A O 1
ATOM 1176 N N . ALA A 1 163 ? 8.990 -5.303 22.548 1.00 59.59 163 ALA A N 1
ATOM 1177 C CA . ALA A 1 163 ? 7.964 -5.076 23.554 1.00 59.59 163 ALA A CA 1
ATOM 1178 C C . ALA A 1 163 ? 8.526 -5.522 24.912 1.00 59.59 163 ALA A C 1
ATOM 1180 O O . ALA A 1 163 ? 8.802 -6.706 25.105 1.00 59.59 163 ALA A O 1
ATOM 1181 N N . SER A 1 164 ? 8.747 -4.580 25.830 1.00 55.44 164 SER A N 1
ATOM 1182 C CA . SER A 1 164 ? 9.016 -4.925 27.225 1.00 55.44 164 SER A CA 1
ATOM 1183 C C . SER A 1 164 ? 7.686 -5.279 27.885 1.00 55.44 164 SER A C 1
ATOM 1185 O O . SER A 1 164 ? 6.768 -4.466 27.890 1.00 55.44 164 SER A O 1
ATOM 1187 N N . THR A 1 165 ? 7.565 -6.498 28.407 1.00 56.06 165 THR A N 1
ATOM 1188 C CA . THR A 1 165 ? 6.405 -6.971 29.188 1.00 56.06 165 THR A CA 1
ATOM 1189 C C . THR A 1 165 ? 6.396 -6.453 30.627 1.00 56.06 165 THR A C 1
ATOM 1191 O O . THR A 1 165 ? 5.521 -6.837 31.399 1.00 56.06 165 THR A O 1
ATOM 1194 N N . ASP A 1 166 ? 7.379 -5.633 31.005 1.00 53.53 166 ASP A N 1
ATOM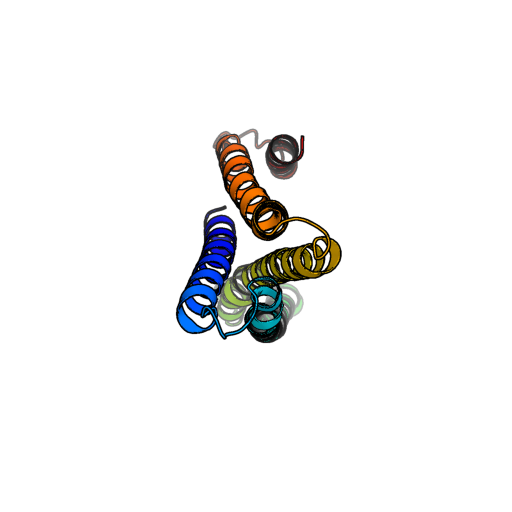 1195 C CA . ASP A 1 166 ? 7.561 -5.193 32.382 1.00 53.53 166 ASP A CA 1
ATOM 1196 C C . ASP A 1 166 ? 6.771 -3.918 32.710 1.00 53.53 166 ASP A C 1
ATOM 1198 O O . ASP A 1 166 ? 6.518 -3.063 31.860 1.00 53.53 166 ASP A O 1
ATOM 1202 N N . THR A 1 167 ? 6.389 -3.816 33.978 1.00 52.53 167 THR A N 1
ATOM 1203 C CA . THR A 1 167 ? 5.403 -2.882 34.553 1.00 52.53 167 THR A CA 1
ATOM 1204 C C . THR A 1 167 ? 5.778 -1.391 34.466 1.00 52.53 167 THR A C 1
ATOM 1206 O O . THR A 1 167 ? 4.938 -0.537 34.741 1.00 52.53 167 THR A O 1
ATOM 1209 N N . ASP A 1 168 ? 6.994 -1.070 34.016 1.00 51.44 168 ASP A N 1
ATOM 1210 C CA . ASP A 1 168 ? 7.417 0.272 33.606 1.00 51.44 168 ASP A CA 1
ATOM 1211 C C . ASP A 1 168 ? 7.299 0.391 32.081 1.00 51.44 168 ASP A C 1
ATOM 1213 O O . ASP A 1 168 ? 8.276 0.304 31.332 1.00 51.44 168 ASP A O 1
ATOM 1217 N N . CYS A 1 169 ? 6.063 0.546 31.604 1.00 56.41 169 CYS A N 1
ATOM 1218 C CA . CYS A 1 169 ? 5.788 0.739 30.186 1.00 56.41 169 CYS A CA 1
ATOM 1219 C C . CYS A 1 169 ? 6.473 2.026 29.706 1.00 56.41 169 CYS A C 1
ATOM 1221 O O . CYS A 1 169 ? 5.994 3.132 29.972 1.00 56.41 169 CYS A O 1
ATOM 1223 N N . GLU A 1 170 ? 7.579 1.911 28.961 1.00 60.56 170 GLU A N 1
ATOM 1224 C CA . GLU A 1 170 ? 8.003 3.018 28.106 1.00 60.56 170 GLU A CA 1
ATOM 1225 C C . GLU A 1 170 ? 6.797 3.436 27.262 1.00 60.56 170 GLU A C 1
ATOM 1227 O O . GLU A 1 170 ? 6.129 2.587 26.668 1.00 60.56 170 GLU A O 1
ATOM 1232 N N . ALA A 1 171 ? 6.501 4.740 27.228 1.00 75.62 171 ALA A N 1
ATOM 1233 C CA . ALA A 1 171 ? 5.382 5.260 26.453 1.00 75.62 171 ALA A CA 1
ATOM 1234 C C . ALA A 1 171 ? 5.422 4.648 25.036 1.00 75.62 171 ALA A C 1
ATOM 1236 O O . ALA A 1 171 ? 6.449 4.799 24.368 1.00 75.62 171 ALA A O 1
ATOM 1237 N N . PRO A 1 172 ? 4.351 3.987 24.551 1.00 76.06 172 PRO A N 1
ATOM 1238 C CA . PRO A 1 172 ? 4.348 3.283 23.261 1.00 76.06 172 PRO A CA 1
ATOM 1239 C C . PRO A 1 172 ? 4.847 4.156 22.099 1.00 76.06 172 PRO A C 1
ATOM 1241 O O . PRO A 1 172 ? 5.557 3.702 21.204 1.00 76.06 172 PRO A O 1
ATOM 1244 N N . LEU A 1 173 ? 4.567 5.457 22.186 1.00 81.12 173 LEU A N 1
ATOM 1245 C CA . LEU A 1 173 ? 5.072 6.503 21.298 1.00 81.12 173 LEU A CA 1
ATOM 1246 C C . LEU A 1 173 ? 6.603 6.595 21.235 1.00 81.12 173 LEU A C 1
ATOM 1248 O O . LEU A 1 173 ? 7.156 6.830 20.164 1.00 81.12 173 LEU A O 1
ATOM 1252 N N . LYS A 1 174 ? 7.305 6.436 22.359 1.00 83.06 174 LYS A N 1
ATOM 1253 C CA . LYS A 1 174 ? 8.773 6.456 22.419 1.00 83.06 174 LYS A CA 1
ATOM 1254 C C . LYS A 1 174 ? 9.353 5.260 21.664 1.00 83.06 174 LYS A C 1
ATOM 1256 O O . LYS A 1 174 ? 10.256 5.440 20.853 1.00 83.06 174 LYS A O 1
ATOM 1261 N N . VAL A 1 175 ? 8.780 4.076 21.869 1.00 82.38 175 VAL A N 1
ATOM 1262 C CA . VAL A 1 175 ? 9.187 2.841 21.183 1.00 82.38 175 VAL A CA 1
ATOM 1263 C C . VAL A 1 175 ? 8.946 2.951 19.673 1.00 82.38 175 VAL A C 1
ATOM 1265 O O . VAL A 1 175 ? 9.840 2.653 18.881 1.00 82.38 175 VAL A O 1
ATOM 1268 N N . MET A 1 176 ? 7.782 3.467 19.263 1.00 82.69 176 MET A N 1
ATOM 1269 C CA . MET A 1 176 ? 7.474 3.724 17.850 1.00 82.69 176 MET A CA 1
ATOM 1270 C C . MET A 1 176 ? 8.428 4.749 17.216 1.00 82.69 176 MET A C 1
ATOM 1272 O O . MET A 1 176 ? 8.873 4.557 16.086 1.00 82.69 176 MET A O 1
ATOM 1276 N N . ARG A 1 177 ? 8.805 5.812 17.943 1.00 85.31 177 ARG A N 1
ATOM 1277 C CA . ARG A 1 177 ? 9.785 6.805 17.465 1.00 85.31 177 ARG A CA 1
ATOM 1278 C C . ARG A 1 177 ? 11.180 6.221 17.277 1.00 85.31 177 ARG A C 1
ATOM 1280 O O . ARG A 1 177 ? 11.850 6.601 16.323 1.00 85.31 177 ARG A O 1
ATOM 1287 N N . THR A 1 178 ? 11.617 5.311 18.146 1.00 83.25 178 THR A N 1
ATOM 1288 C CA . THR A 1 178 ? 12.906 4.625 17.978 1.00 83.25 178 THR A CA 1
ATOM 1289 C C . THR A 1 178 ? 12.913 3.787 16.700 1.00 83.25 178 THR A C 1
ATOM 1291 O O . THR A 1 178 ? 13.873 3.864 15.939 1.00 83.25 178 THR A O 1
ATOM 1294 N N . ALA A 1 179 ? 11.830 3.051 16.420 1.00 82.56 179 ALA A N 1
ATOM 1295 C CA . ALA A 1 179 ? 11.687 2.295 15.173 1.00 82.56 179 ALA A CA 1
ATOM 1296 C C . ALA A 1 179 ? 11.799 3.212 13.948 1.00 82.56 179 ALA A C 1
ATOM 1298 O O . ALA A 1 179 ? 12.599 2.958 13.052 1.00 82.56 179 ALA A O 1
ATOM 1299 N N . TYR A 1 180 ? 11.047 4.317 13.964 1.00 85.75 180 TYR A N 1
ATOM 1300 C CA . TYR A 1 180 ? 11.063 5.316 12.899 1.00 85.75 180 TYR A CA 1
ATOM 1301 C C . TYR A 1 180 ? 12.454 5.934 12.699 1.00 85.75 180 TYR A C 1
ATOM 1303 O O . TYR A 1 180 ? 12.914 6.075 11.570 1.00 85.75 180 TYR A O 1
ATOM 1311 N N . GLY A 1 181 ? 13.150 6.265 13.790 1.00 85.88 181 GLY A N 1
ATOM 1312 C CA . GLY A 1 181 ? 14.498 6.829 13.742 1.00 85.88 181 GLY A CA 1
ATOM 1313 C C . GLY A 1 181 ? 15.533 5.880 13.136 1.00 85.88 181 GLY A C 1
ATOM 1314 O O . GLY A 1 181 ? 16.436 6.343 12.455 1.00 85.88 181 GLY A O 1
ATOM 1315 N N . VAL A 1 182 ? 15.385 4.567 13.336 1.00 85.81 182 VAL A N 1
ATOM 1316 C CA . VAL A 1 182 ? 16.260 3.549 12.725 1.00 85.81 182 VAL A CA 1
ATOM 1317 C C . VAL A 1 182 ? 15.957 3.353 11.241 1.00 85.81 182 VAL A C 1
ATOM 1319 O O . VAL A 1 182 ? 16.862 3.052 10.474 1.00 85.81 182 VAL A O 1
ATOM 1322 N N . THR A 1 183 ? 14.697 3.495 10.826 1.00 84.81 183 THR A N 1
ATOM 1323 C CA . THR A 1 183 ? 14.322 3.336 9.413 1.00 84.81 183 THR A CA 1
ATOM 1324 C C . THR A 1 183 ? 14.584 4.579 8.569 1.00 84.81 183 THR A C 1
ATOM 1326 O O . THR A 1 183 ? 14.806 4.448 7.372 1.00 84.81 183 THR A O 1
ATOM 1329 N N . ALA A 1 184 ? 14.509 5.772 9.165 1.00 81.44 184 ALA A N 1
ATOM 1330 C CA . ALA A 1 184 ? 14.613 7.048 8.454 1.00 81.44 184 ALA A CA 1
ATOM 1331 C C . ALA A 1 184 ? 15.990 7.729 8.570 1.00 81.44 184 ALA A C 1
ATOM 1333 O O . ALA A 1 184 ? 16.248 8.673 7.822 1.00 81.44 184 ALA A O 1
ATOM 1334 N N . GLY A 1 185 ? 16.823 7.319 9.534 1.00 64.31 185 GLY A N 1
ATOM 1335 C CA . GLY A 1 185 ? 18.171 7.852 9.770 1.00 64.31 185 GLY A CA 1
ATOM 1336 C C . GLY A 1 185 ? 19.249 7.044 9.069 1.00 64.31 185 GLY A C 1
ATOM 1337 O O . GLY A 1 185 ? 20.198 7.685 8.565 1.00 64.31 185 GLY A O 1
#

InterPro domains:
  IPR004131 Pyrophosphate-energised proton pump [PF03030] (4-178)
  IPR004131 Pyrophosphate-energised proton pump [PTHR31998] (2-162)